Protein 3EWN (pdb70)

Radius of gyration: 17.94 Å; Cα contacts (8 Å, |Δi|>4): 474; chains: 1; bounding box: 49×43×46 Å

CATH classification: 3.40.50.880

InterPro domains:
  IPR002818 DJ-1/PfpI [PF01965] (55-217)
  IPR029062 Class I glutamine amidotransferase-like [G3DSA:3.40.50.880] (32-276)
  IPR029062 Class I glutamine amidotransferase-like [SSF52317] (55-236)
  IPR052158 Isonitrile Hydratase and Quaternary Amine Regulator [PTHR43130] (54-261)

Foldseek 3Di:
DVPPPDDDDPVPPFPLDCFEAEEDWAEAVLVVLLCLCVLHVYDYFYEYQDQPWHAYNVGDTDGGPYYLVRRDQAGQEYEFEDGFPRLLVLLVDPVNLVSLRRLVHHNAYEYEACRVLSCLSSLNAQAEEEEHEPLAQVLSVLSNHHRDPDQWDDDRRYIYGYDDNSSNVSNLVCCVRTHNVSSVVSCVCVVPDDDPDQQPDVGRDPVVVVVSVVCVVRSVSSNVSSPD

Organism: Pseudomonas syringae pv. tomato (strain ATCC BAA-871 / DC3000) (NCBI:txid223283)

Structure (mmCIF, N/CA/C/O backbone):
data_3EWN
#
_entry.id   3EWN
#
_cell.length_a   63.749
_cell.length_b   63.749
_cell.length_c   103.193
_cell.angle_alpha   90.00
_cell.angle_beta   90.00
_cell.angle_gamma   120.00
#
_symmetry.space_group_name_H-M   'P 32 2 1'
#
loop_
_entity.id
_entity.type
_entity.pdbx_description
1 polymer 'ThiJ/PfpI family protein'
2 non-polymer GLYCEROL
3 water water
#
loop_
_atom_site.group_PDB
_atom_site.id
_atom_site.type_symbol
_atom_site.label_atom_id
_atom_site.label_alt_id
_atom_site.label_comp_id
_atom_site.label_asym_id
_atom_site.label_entity_id
_atom_site.label_seq_id
_atom_site.pdbx_PDB_ins_code
_atom_site.Cartn_x
_atom_site.Cartn_y
_atom_site.Cartn_z
_atom_site.occupancy
_atom_site.B_iso_or_equiv
_atom_site.auth_seq_id
_atom_site.auth_comp_id
_atom_site.auth_asym_id
_atom_site.auth_atom_id
_atom_site.pdbx_PDB_model_num
ATOM 1 N N . SER A 1 2 ? 20.061 62.284 19.882 1.00 35.87 32 SER A N 1
ATOM 2 C CA . SER A 1 2 ? 19.273 61.085 20.274 1.00 34.48 32 SER A CA 1
ATOM 3 C C . SER A 1 2 ? 17.811 61.411 20.564 1.00 33.53 32 SER A C 1
ATOM 4 O O . SER A 1 2 ? 17.122 60.634 21.228 1.00 33.50 32 SER A O 1
ATOM 7 N N . LEU A 1 3 ? 17.333 62.558 20.082 1.00 32.00 33 LEU A N 1
ATOM 8 C CA . LEU A 1 3 ? 15.933 62.922 20.293 1.00 30.73 33 LEU A CA 1
ATOM 9 C C . LEU A 1 3 ? 15.131 61.691 19.894 1.00 30.19 33 LEU A C 1
ATOM 10 O O . LEU A 1 3 ? 14.205 61.276 20.588 1.00 30.58 33 LEU A O 1
ATOM 15 N N . HIS A 1 4 ? 15.517 61.116 18.760 1.00 29.70 34 HIS A N 1
ATOM 16 C CA . HIS A 1 4 ? 14.905 59.909 18.232 1.00 29.36 34 HIS A CA 1
ATOM 17 C C . HIS A 1 4 ? 16.056 58.947 17.955 1.00 29.49 34 HIS A C 1
ATOM 18 O O . HIS A 1 4 ? 17.070 59.339 17.378 1.00 28.92 34 HIS A O 1
ATOM 25 N N . PRO A 1 5 ? 15.914 57.672 18.351 1.00 29.42 35 PRO A N 1
ATOM 26 C CA . PRO A 1 5 ? 14.767 57.063 19.029 1.00 29.34 35 PRO A CA 1
ATOM 27 C C . PRO A 1 5 ? 14.595 57.529 20.469 1.00 28.49 35 PRO A C 1
ATOM 28 O O . PRO A 1 5 ? 15.571 57.746 21.187 1.00 28.84 35 PRO A O 1
ATOM 32 N N . HIS A 1 6 ? 13.342 57.674 20.882 1.00 27.28 36 HIS A N 1
ATOM 33 C CA . HIS A 1 6 ? 13.032 58.096 22.237 1.00 26.53 36 HIS A CA 1
ATOM 34 C C . HIS A 1 6 ? 12.752 56.842 23.061 1.00 26.38 36 HIS A C 1
ATOM 35 O O . HIS A 1 6 ? 13.417 56.581 24.064 1.00 27.28 36 HIS A O 1
ATOM 42 N N . ALA A 1 7 ? 11.761 56.072 22.622 1.00 24.69 37 ALA A N 1
ATOM 43 C CA . ALA A 1 7 ? 11.386 54.829 23.284 1.00 23.04 37 ALA A CA 1
ATOM 44 C C . ALA A 1 7 ? 10.899 53.850 22.224 1.00 21.90 37 ALA A C 1
ATOM 45 O O . ALA A 1 7 ? 10.275 54.248 21.240 1.00 21.14 37 ALA A O 1
ATOM 55 N N . PRO A 1 9 ? 8.686 51.093 20.309 1.00 20.09 39 PRO A N 1
ATOM 56 C CA . PRO A 1 9 ? 7.233 50.927 20.251 1.00 20.60 39 PRO A CA 1
ATOM 57 C C . PRO A 1 9 ? 6.935 49.657 21.044 1.00 21.69 39 PRO A C 1
ATOM 58 O O . PRO A 1 9 ? 7.840 48.857 21.289 1.00 21.31 39 PRO A O 1
ATOM 62 N N . ASP A 1 10 ? 5.688 49.463 21.452 1.00 23.93 40 ASP A N 1
ATOM 63 C CA . ASP A 1 10 ? 5.343 48.266 22.209 1.00 26.47 40 ASP A CA 1
ATOM 64 C C . ASP A 1 10 ? 5.500 47.019 21.332 1.00 27.12 40 ASP A C 1
ATOM 65 O O . ASP A 1 10 ? 4.704 46.783 20.424 1.00 27.94 40 ASP A O 1
ATOM 78 N N . GLY A 1 12 ? 5.161 43.987 22.279 1.00 26.60 42 GLY A N 1
ATOM 79 C CA . GLY A 1 12 ? 4.218 42.949 22.648 1.00 26.41 42 GLY A CA 1
ATOM 80 C C . GLY A 1 12 ? 4.599 42.307 23.970 1.00 26.15 42 GLY A C 1
ATOM 81 O O . GLY A 1 12 ? 5.741 42.422 24.406 1.00 25.28 42 GLY A O 1
ATOM 82 N N . PRO A 1 13 ? 3.663 41.614 24.630 1.00 26.94 43 PRO A N 1
ATOM 83 C CA . PRO A 1 13 ? 3.908 40.953 25.917 1.00 26.87 43 PRO A CA 1
ATOM 84 C C . PRO A 1 13 ? 4.950 39.831 25.877 1.00 25.48 43 PRO A C 1
ATOM 85 O O . PRO A 1 13 ? 5.560 39.509 26.896 1.00 26.27 43 PRO A O 1
ATOM 89 N N . ASP A 1 14 ? 5.151 39.243 24.702 1.00 23.81 44 ASP A N 1
ATOM 90 C CA . ASP A 1 14 ? 6.101 38.141 24.542 1.00 22.93 44 ASP A CA 1
ATOM 91 C C . ASP A 1 14 ? 7.527 38.571 24.201 1.00 22.62 44 ASP A C 1
ATOM 92 O O . ASP A 1 14 ? 8.384 37.721 23.960 1.00 23.27 44 ASP A O 1
ATOM 105 N N . ASN A 1 16 ? 9.429 40.972 26.180 1.00 22.77 46 ASN A N 1
ATOM 106 C CA . ASN A 1 16 ? 10.101 41.620 27.303 1.00 25.31 46 ASN A CA 1
ATOM 107 C C . ASN A 1 16 ? 11.483 41.079 27.683 1.00 24.04 46 ASN A C 1
ATOM 108 O O . ASN A 1 16 ? 12.248 41.766 28.361 1.00 24.30 46 ASN A O 1
ATOM 113 N N . LYS A 1 17 ? 11.815 39.864 27.255 1.00 22.20 47 LYS A N 1
ATOM 114 C CA . LYS A 1 17 ? 13.115 39.292 27.597 1.00 21.37 47 LYS A CA 1
ATOM 115 C C . LYS A 1 17 ? 14.136 39.291 26.462 1.00 18.87 47 LYS A C 1
ATOM 116 O O . LYS A 1 17 ? 15.281 38.891 26.661 1.00 17.76 47 LYS A O 1
ATOM 122 N N . VAL A 1 18 ? 13.724 39.730 25.277 1.00 15.45 48 VAL A N 1
ATOM 123 C CA . VAL A 1 18 ? 14.638 39.787 24.139 1.00 14.57 48 VAL A CA 1
ATOM 124 C C . VAL A 1 18 ? 15.703 40.845 24.430 1.00 14.34 48 VAL A C 1
ATOM 125 O O . VAL A 1 18 ? 15.379 41.952 24.855 1.00 13.98 48 VAL A O 1
ATOM 129 N N . PRO A 1 19 ? 16.988 40.515 24.220 1.00 12.82 49 PRO A N 1
ATOM 130 C CA . PRO A 1 19 ? 18.047 41.496 24.481 1.00 13.24 49 PRO A CA 1
ATOM 131 C C . PRO A 1 19 ? 18.125 42.562 23.384 1.00 12.72 49 PRO A C 1
ATOM 132 O O . PRO A 1 19 ? 19.019 42.539 22.536 1.00 12.98 49 PRO A O 1
ATOM 136 N N . TRP A 1 20 ? 17.179 43.497 23.412 1.00 12.44 50 TRP A N 1
ATOM 137 C CA . TRP A 1 20 ? 17.112 44.565 22.418 1.00 12.54 50 TRP A CA 1
ATOM 138 C C . TRP A 1 20 ? 18.372 45.416 22.345 1.00 13.10 50 TRP A C 1
ATOM 139 O O . TRP A 1 20 ? 18.840 45.743 21.253 1.00 12.35 50 TRP A O 1
ATOM 158 N N . GLY A 1 22 ? 22.468 46.320 23.163 1.00 13.45 52 GLY A N 1
ATOM 159 C CA . GLY A 1 22 ? 23.762 45.675 23.249 1.00 14.33 52 GLY A CA 1
ATOM 160 C C . GLY A 1 22 ? 24.845 46.732 23.175 1.00 14.46 52 GLY A C 1
ATOM 161 O O . GLY A 1 22 ? 24.549 47.908 22.972 1.00 15.30 52 GLY A O 1
ATOM 162 N N . ASP A 1 23 ? 26.100 46.325 23.331 1.00 15.10 53 ASP A N 1
ATOM 163 C CA . ASP A 1 23 ? 27.207 47.275 23.288 1.00 16.16 53 ASP A CA 1
ATOM 164 C C . ASP A 1 23 ? 28.401 46.692 22.540 1.00 13.92 53 ASP A C 1
ATOM 165 O O . ASP A 1 23 ? 29.553 46.985 22.863 1.00 13.66 53 ASP A O 1
ATOM 170 N N . GLU A 1 24 ? 28.119 45.875 21.529 1.00 10.32 54 GLU A N 1
ATOM 171 C CA . GLU A 1 24 ? 29.177 45.244 20.752 1.00 10.42 54 GLU A CA 1
ATOM 172 C C . GLU A 1 24 ? 30.055 46.234 19.992 1.00 9.50 54 GLU A C 1
ATOM 173 O O . GLU A 1 24 ? 29.586 47.266 19.510 1.00 10.75 54 GLU A O 1
ATOM 179 N N . GLN A 1 25 ? 31.337 45.900 19.896 1.00 8.73 55 GLN A N 1
ATOM 180 C CA . GLN A 1 25 ? 32.315 46.702 19.168 1.00 9.55 55 GLN A CA 1
ATOM 181 C C . GLN A 1 25 ? 32.686 45.802 18.000 1.00 8.41 55 GLN A C 1
ATOM 182 O O . GLN A 1 25 ? 33.322 44.770 18.192 1.00 8.38 55 GLN A O 1
ATOM 188 N N . ILE A 1 26 ? 32.298 46.203 16.796 1.00 8.24 56 ILE A N 1
ATOM 189 C CA . ILE A 1 26 ? 32.529 45.395 15.607 1.00 8.46 56 ILE A CA 1
ATOM 190 C C . ILE A 1 26 ? 33.411 46.089 14.580 1.00 8.35 56 ILE A C 1
ATOM 191 O O . ILE A 1 26 ? 33.054 47.149 14.064 1.00 8.43 56 ILE A O 1
ATOM 196 N N . ALA A 1 27 ? 34.561 45.489 14.283 1.00 8.11 57 ALA A N 1
ATOM 197 C CA . ALA A 1 27 ? 35.476 46.062 13.302 1.00 7.61 57 ALA A CA 1
ATOM 198 C C . ALA A 1 27 ? 35.439 45.253 12.009 1.00 9.33 57 ALA A C 1
ATOM 199 O O . ALA A 1 27 ? 35.683 44.046 12.014 1.00 7.63 57 ALA A O 1
ATOM 209 N N . LEU A 1 29 ? 37.095 45.042 8.299 1.00 5.67 59 LEU A N 1
ATOM 210 C CA . LEU A 1 29 ? 38.174 45.466 7.424 1.00 5.84 59 LEU A CA 1
ATOM 211 C C . LEU A 1 29 ? 37.686 45.685 5.997 1.00 6.94 59 LEU A C 1
ATOM 212 O O . LEU A 1 29 ? 36.864 44.923 5.495 1.00 7.75 59 LEU A O 1
ATOM 217 N N . VAL A 1 30 ? 38.178 46.743 5.360 1.00 6.97 60 VAL A N 1
ATOM 218 C CA . VAL A 1 30 ? 37.847 47.016 3.964 1.00 6.21 60 VAL A CA 1
ATOM 219 C C . VAL A 1 30 ? 39.168 47.343 3.287 1.00 7.07 60 VAL A C 1
ATOM 220 O O . VAL A 1 30 ? 40.091 47.830 3.932 1.00 7.07 60 VAL A O 1
ATOM 224 N N . TYR A 1 31 ? 39.262 47.060 1.994 1.00 6.94 61 TYR A N 1
ATOM 225 C CA . TYR A 1 31 ? 40.486 47.311 1.249 1.00 6.60 61 TYR A CA 1
ATOM 226 C C . TYR A 1 31 ? 40.176 47.389 -0.233 1.00 8.37 61 TYR A C 1
ATOM 227 O O . TYR A 1 31 ? 39.129 46.922 -0.681 1.00 8.44 61 TYR A O 1
ATOM 236 N N . PRO A 1 32 ? 41.077 47.995 -1.017 1.00 8.50 62 PRO A N 1
ATOM 237 C CA . PRO A 1 32 ? 40.842 48.108 -2.457 1.00 8.29 62 PRO A CA 1
ATOM 238 C C . PRO A 1 32 ? 40.653 46.738 -3.098 1.00 7.35 62 PRO A C 1
ATOM 239 O O . PRO A 1 32 ? 41.379 45.798 -2.787 1.00 6.75 62 PRO A O 1
ATOM 243 N N . GLY A 1 33 ? 39.662 46.619 -3.974 1.00 7.88 63 GLY A N 1
ATOM 244 C CA . GLY A 1 33 ? 39.449 45.353 -4.649 1.00 7.68 63 GLY A CA 1
ATOM 245 C C . GLY A 1 33 ? 38.617 44.315 -3.923 1.00 8.27 63 GLY A C 1
ATOM 246 O O . GLY A 1 33 ? 38.444 43.206 -4.423 1.00 8.70 63 GLY A O 1
ATOM 255 N N . THR A 1 35 ? 35.301 42.369 -2.548 1.00 6.97 65 THR A N 1
ATOM 256 C CA . THR A 1 35 ? 34.021 42.104 -3.188 1.00 7.22 65 THR A CA 1
ATOM 257 C C . THR A 1 35 ? 33.063 42.741 -2.196 1.00 7.50 65 THR A C 1
ATOM 258 O O . THR A 1 35 ? 32.925 42.262 -1.078 1.00 7.45 65 THR A O 1
ATOM 262 N N . VAL A 1 36 ? 32.402 43.821 -2.596 1.00 7.20 66 VAL A N 1
ATOM 263 C CA . VAL A 1 36 ? 31.537 44.534 -1.667 1.00 7.34 66 VAL A CA 1
ATOM 264 C C . VAL A 1 36 ? 30.417 43.726 -1.012 1.00 6.42 66 VAL A C 1
ATOM 265 O O . VAL A 1 36 ? 30.107 43.950 0.158 1.00 6.29 66 VAL A O 1
ATOM 277 N N . ASP A 1 38 ? 30.599 40.888 0.045 1.00 6.74 68 ASP A N 1
ATOM 278 C CA . ASP A 1 38 ? 31.239 40.170 1.149 1.00 6.88 68 ASP A CA 1
ATOM 279 C C . ASP A 1 38 ? 31.130 40.970 2.433 1.00 6.62 68 ASP A C 1
ATOM 280 O O . ASP A 1 38 ? 31.009 40.410 3.521 1.00 7.79 68 ASP A O 1
ATOM 285 N N . LEU A 1 39 ? 31.193 42.288 2.291 1.00 6.66 69 LEU A N 1
ATOM 286 C CA . LEU A 1 39 ? 31.108 43.199 3.421 1.00 7.31 69 LEU A CA 1
ATOM 287 C C . LEU A 1 39 ? 29.666 43.508 3.810 1.00 7.08 69 LEU A C 1
ATOM 288 O O . LEU A 1 39 ? 29.298 43.425 4.981 1.00 6.68 69 LEU A O 1
ATOM 293 N N . VAL A 1 40 ? 28.853 43.852 2.815 1.00 7.63 70 VAL A N 1
ATOM 294 C CA . VAL A 1 40 ? 27.464 44.237 3.043 1.00 6.40 70 VAL A CA 1
ATOM 295 C C . VAL A 1 40 ? 26.490 43.158 3.514 1.00 6.97 70 VAL A C 1
ATOM 296 O O . VAL A 1 40 ? 25.558 43.458 4.258 1.00 7.84 70 VAL A O 1
ATOM 300 N N . GLY A 1 41 ? 26.679 41.915 3.081 1.00 7.51 71 GLY A N 1
ATOM 301 C CA . GLY A 1 41 ? 25.790 40.862 3.546 1.00 6.23 71 GLY A CA 1
ATOM 302 C C . GLY A 1 41 ? 25.878 40.872 5.063 1.00 7.55 71 GLY A C 1
ATOM 303 O O . GLY A 1 41 ? 24.866 40.984 5.755 1.00 7.29 71 GLY A O 1
ATOM 304 N N . PRO A 1 42 ? 27.092 40.747 5.615 1.00 6.30 72 PRO A N 1
ATOM 305 C CA . PRO A 1 42 ? 27.252 40.757 7.071 1.00 7.04 72 PRO A CA 1
ATOM 306 C C . PRO A 1 42 ? 26.865 42.109 7.678 1.00 6.88 72 PRO A C 1
ATOM 307 O O . PRO A 1 42 ? 26.225 42.165 8.726 1.00 7.36 72 PRO A O 1
ATOM 311 N N . HIS A 1 43 ? 27.251 43.199 7.020 1.00 7.08 73 HIS A N 1
ATOM 312 C CA . HIS A 1 43 ? 26.932 44.525 7.541 1.00 6.15 73 HIS A CA 1
ATOM 313 C C . HIS A 1 43 ? 25.423 44.670 7.730 1.00 6.62 73 HIS A C 1
ATOM 314 O O . HIS A 1 43 ? 24.959 45.253 8.712 1.00 7.33 73 HIS A O 1
ATOM 321 N N . CYS A 1 44 ? 24.664 44.124 6.786 1.00 6.79 74 CYS A N 1
ATOM 322 C CA . CYS A 1 44 ? 23.208 44.161 6.840 1.00 8.67 74 CYS A CA 1
ATOM 323 C C . CYS A 1 44 ? 22.725 43.562 8.160 1.00 9.06 74 CYS A C 1
ATOM 324 O O . CYS A 1 44 ? 21.842 44.109 8.824 1.00 8.04 74 CYS A O 1
ATOM 335 N N . PHE A 1 46 ? 24.810 42.762 11.003 1.00 7.16 76 PHE A N 1
ATOM 336 C CA . PHE A 1 46 ? 25.421 43.413 12.160 1.00 7.88 76 PHE A CA 1
ATOM 337 C C . PHE A 1 46 ? 24.776 44.772 12.399 1.00 8.71 76 PHE A C 1
ATOM 338 O O . PHE A 1 46 ? 24.642 45.226 13.541 1.00 8.40 76 PHE A O 1
ATOM 346 N N . GLY A 1 47 ? 24.379 45.417 11.309 1.00 9.66 77 GLY A N 1
ATOM 347 C CA . GLY A 1 47 ? 23.759 46.726 11.404 1.00 9.35 77 GLY A CA 1
ATOM 348 C C . GLY A 1 47 ? 22.413 46.704 12.103 1.00 10.46 77 GLY A C 1
ATOM 349 O O . GLY A 1 47 ? 21.917 47.749 12.519 1.00 12.15 77 GLY A O 1
ATOM 350 N N . SER A 1 48 ? 21.824 45.519 12.242 1.00 9.44 78 SER A N 1
ATOM 351 C CA . SER A 1 48 ? 20.525 45.389 12.898 1.00 8.96 78 SER A CA 1
ATOM 352 C C . SER A 1 48 ? 20.639 45.415 14.421 1.00 9.07 78 SER A C 1
ATOM 353 O O . SER A 1 48 ? 19.638 45.555 15.115 1.00 10.17 78 SER A O 1
ATOM 356 N N . LEU A 1 49 ? 21.858 45.279 14.931 1.00 9.19 79 LEU A N 1
ATOM 357 C CA . LEU A 1 49 ? 22.105 45.263 16.369 1.00 8.73 79 LEU A CA 1
ATOM 358 C C . LEU A 1 49 ? 22.013 46.648 17.020 1.00 10.50 79 LEU A C 1
ATOM 359 O O . LEU A 1 49 ? 22.874 47.497 16.802 1.00 10.53 79 LEU A O 1
ATOM 372 N N . GLY A 1 51 ? 22.524 49.523 19.533 1.00 11.03 81 GLY A N 1
ATOM 373 C CA . GLY A 1 51 ? 23.550 49.824 20.517 1.00 11.63 81 GLY A CA 1
ATOM 374 C C . GLY A 1 51 ? 24.963 49.454 20.106 1.00 11.43 81 GLY A C 1
ATOM 375 O O . GLY A 1 51 ? 25.932 49.928 20.702 1.00 12.57 81 GLY A O 1
ATOM 376 N N . ALA A 1 52 ? 25.087 48.608 19.090 1.00 10.68 82 ALA A N 1
ATOM 377 C CA . ALA A 1 52 ? 26.394 48.179 18.626 1.00 9.57 82 ALA A CA 1
ATOM 378 C C . ALA A 1 52 ? 27.070 49.277 17.828 1.00 10.61 82 ALA A C 1
ATOM 379 O O . ALA A 1 52 ? 26.406 50.093 17.181 1.00 12.32 82 ALA A O 1
ATOM 381 N N . LYS A 1 53 ? 28.396 49.295 17.891 1.00 9.95 83 LYS A N 1
ATOM 382 C CA . LYS A 1 53 ? 29.188 50.268 17.156 1.00 10.71 83 LYS A CA 1
ATOM 383 C C . LYS A 1 53 ? 29.994 49.518 16.107 1.00 10.07 83 LYS A C 1
ATOM 384 O O . LYS A 1 53 ? 30.767 48.620 16.432 1.00 10.64 83 LYS A O 1
ATOM 390 N N . ILE A 1 54 ? 29.794 49.877 14.844 1.00 9.23 84 ILE A N 1
ATOM 391 C CA . ILE A 1 54 ? 30.511 49.230 13.749 1.00 9.18 84 ILE A CA 1
ATOM 392 C C . ILE A 1 54 ? 31.598 50.150 13.205 1.00 9.58 84 ILE A C 1
ATOM 393 O O . ILE A 1 54 ? 31.348 51.326 12.931 1.00 10.72 84 ILE A O 1
ATOM 398 N N . TYR A 1 55 ? 32.803 49.614 13.056 1.00 8.76 85 TYR A N 1
ATOM 399 C CA . TYR A 1 55 ? 33.923 50.383 12.530 1.00 9.05 85 TYR A CA 1
ATOM 400 C C . TYR A 1 55 ? 34.338 49.815 11.175 1.00 8.77 85 TYR A C 1
ATOM 401 O O . TYR A 1 55 ? 34.593 48.617 11.056 1.00 7.94 85 TYR A O 1
ATOM 410 N N . ILE A 1 56 ? 34.379 50.671 10.156 1.00 9.11 86 ILE A N 1
ATOM 411 C CA . ILE A 1 56 ? 34.798 50.259 8.818 1.00 8.03 86 ILE A CA 1
ATOM 412 C C . ILE A 1 56 ? 36.276 50.638 8.792 1.00 8.24 86 ILE A C 1
ATOM 413 O O . ILE A 1 56 ? 36.628 51.796 8.581 1.00 8.34 86 ILE A O 1
ATOM 418 N N . VAL A 1 57 ? 37.132 49.644 9.024 1.00 8.10 87 VAL A N 1
ATOM 419 C CA . 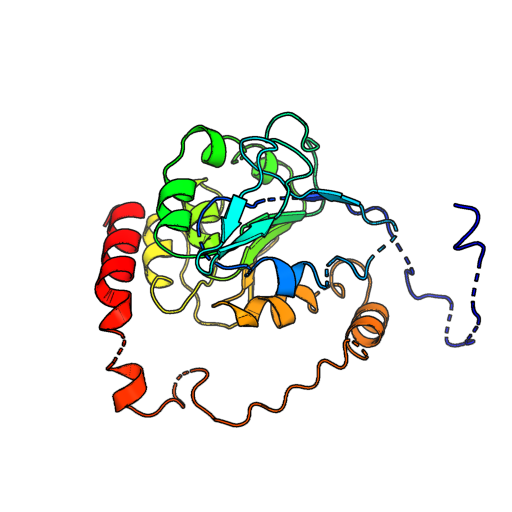VAL A 1 57 ? 38.572 49.853 9.128 1.00 7.78 87 VAL A CA 1
ATOM 420 C C . VAL A 1 57 ? 39.406 49.609 7.882 1.00 8.42 87 VAL A C 1
ATOM 421 O O . VAL A 1 57 ? 39.249 48.596 7.204 1.00 8.51 87 VAL A O 1
ATOM 425 N N . ALA A 1 58 ? 40.321 50.535 7.613 1.00 8.43 88 ALA A N 1
ATOM 426 C CA . ALA A 1 58 ? 41.214 50.429 6.463 1.00 9.17 88 ALA A CA 1
ATOM 427 C C . ALA A 1 58 ? 42.581 51.008 6.806 1.00 10.76 88 ALA A C 1
ATOM 428 O O . ALA A 1 58 ? 42.755 51.629 7.855 1.00 10.77 88 ALA A O 1
ATOM 430 N N . LYS A 1 59 ? 43.548 50.804 5.917 1.00 10.36 89 LYS A N 1
ATOM 431 C CA . LYS A 1 59 ? 44.906 51.307 6.122 1.00 13.89 89 LYS A CA 1
ATOM 432 C C . LYS A 1 59 ? 44.882 52.827 6.293 1.00 15.24 89 LYS A C 1
ATOM 433 O O . LYS A 1 59 ? 45.692 53.397 7.027 1.00 17.51 89 LYS A O 1
ATOM 439 N N . SER A 1 60 ? 43.950 53.480 5.606 1.00 15.61 90 SER A N 1
ATOM 440 C CA . SER A 1 60 ? 43.792 54.927 5.699 1.00 15.90 90 SER A CA 1
ATOM 441 C C . SER A 1 60 ? 42.313 55.246 5.526 1.00 15.48 90 SER A C 1
ATOM 442 O O . SER A 1 60 ? 41.509 54.347 5.272 1.00 12.97 90 SER A O 1
ATOM 445 N N . LEU A 1 61 ? 41.947 56.515 5.659 1.00 12.66 91 LEU A N 1
ATOM 446 C CA . LEU A 1 61 ? 40.546 56.890 5.522 1.00 13.27 91 LEU A CA 1
ATOM 447 C C . LEU A 1 61 ? 40.123 57.182 4.087 1.00 12.84 91 LEU A C 1
ATOM 448 O O . LEU A 1 61 ? 38.965 57.504 3.833 1.00 13.29 91 LEU A O 1
ATOM 453 N N . ASP A 1 62 ? 41.053 57.072 3.144 1.00 12.47 92 ASP A N 1
ATOM 454 C CA . ASP A 1 62 ? 40.700 57.316 1.750 1.00 13.19 92 ASP A CA 1
ATOM 455 C C . ASP A 1 62 ? 39.685 56.258 1.320 1.00 12.22 92 ASP A C 1
ATOM 456 O O . ASP A 1 62 ? 39.741 55.111 1.765 1.00 11.39 92 ASP A O 1
ATOM 461 N N . PRO A 1 63 ? 38.730 56.636 0.462 1.00 12.19 93 PRO A N 1
ATOM 462 C CA . PRO A 1 63 ? 37.717 55.687 -0.009 1.00 11.94 93 PRO A CA 1
ATOM 463 C C . PRO A 1 63 ? 38.378 54.508 -0.720 1.00 11.10 93 PRO A C 1
ATOM 464 O O . PRO A 1 63 ? 39.383 54.682 -1.404 1.00 12.06 93 PRO A O 1
ATOM 468 N N . VAL A 1 64 ? 37.825 53.311 -0.542 1.00 9.91 94 VAL A N 1
ATOM 469 C CA . VAL A 1 64 ? 38.362 52.120 -1.190 1.00 9.78 94 VAL A CA 1
ATOM 470 C C . VAL A 1 64 ? 37.351 51.669 -2.237 1.00 10.21 94 VAL A C 1
ATOM 471 O O . VAL A 1 64 ? 36.149 51.644 -1.975 1.00 9.82 94 VAL A O 1
ATOM 475 N N . THR A 1 65 ? 37.837 51.335 -3.427 1.00 9.08 95 THR A N 1
ATOM 476 C CA . THR A 1 65 ? 36.957 50.909 -4.506 1.00 9.46 95 THR A CA 1
ATOM 477 C C . THR A 1 65 ? 36.913 49.390 -4.622 1.00 8.32 95 THR A C 1
ATOM 478 O O . THR A 1 65 ? 37.953 48.736 -4.704 1.00 8.75 95 THR A O 1
ATOM 482 N N . SER A 1 66 ? 35.702 48.840 -4.633 1.00 8.30 96 SER A N 1
ATOM 483 C CA . SER A 1 66 ? 35.512 47.393 -4.719 1.00 8.32 96 SER A CA 1
ATOM 484 C C . SER A 1 66 ? 35.905 46.826 -6.076 1.00 8.67 96 SER A C 1
ATOM 485 O O . SER A 1 66 ? 36.195 47.572 -7.011 1.00 9.85 96 SER A O 1
ATOM 488 N N . ASP A 1 67 ? 35.903 45.499 -6.180 1.00 7.96 97 ASP A N 1
ATOM 489 C CA . ASP A 1 67 ? 36.280 44.844 -7.425 1.00 10.03 97 ASP A CA 1
ATOM 490 C C . ASP A 1 67 ? 35.284 45.101 -8.550 1.00 11.73 97 ASP A C 1
ATOM 491 O O . ASP A 1 67 ? 35.543 44.756 -9.707 1.00 13.42 97 ASP A O 1
ATOM 496 N N . ALA A 1 68 ? 34.157 45.725 -8.216 1.00 10.61 98 ALA A N 1
ATOM 497 C CA . ALA A 1 68 ? 33.144 46.050 -9.212 1.00 11.06 98 ALA A CA 1
ATOM 498 C C . ALA A 1 68 ? 32.952 47.561 -9.321 1.00 11.40 98 ALA A C 1
ATOM 499 O O . ALA A 1 68 ? 31.978 48.027 -9.916 1.00 10.98 98 ALA A O 1
ATOM 501 N N . GLY A 1 69 ? 33.868 48.319 -8.721 1.00 11.99 99 GLY A N 1
ATOM 502 C CA . GLY A 1 69 ? 33.803 49.770 -8.801 1.00 11.70 99 GLY A CA 1
ATOM 503 C C . GLY A 1 69 ? 33.035 50.572 -7.765 1.00 12.12 99 GLY A C 1
ATOM 504 O O . GLY A 1 69 ? 32.957 51.797 -7.887 1.00 14.66 99 GLY A O 1
ATOM 505 N N . LEU A 1 70 ? 32.470 49.924 -6.749 1.00 10.81 100 LEU A N 1
ATOM 506 C CA . LEU A 1 70 ? 31.724 50.661 -5.731 1.00 10.44 100 LEU A CA 1
ATOM 507 C C . LEU A 1 70 ? 32.684 51.115 -4.640 1.00 9.84 100 LEU A C 1
ATOM 508 O O . LEU A 1 70 ? 33.386 50.299 -4.046 1.00 10.28 100 LEU A O 1
ATOM 513 N N . ALA A 1 71 ? 32.714 52.419 -4.380 1.00 9.93 101 ALA A N 1
ATOM 514 C CA . ALA A 1 71 ? 33.617 52.974 -3.377 1.00 10.31 101 ALA A CA 1
ATOM 515 C C . ALA A 1 71 ? 32.965 53.173 -2.011 1.00 9.98 101 ALA A C 1
ATOM 516 O O . ALA A 1 71 ? 31.878 53.742 -1.903 1.00 9.94 101 ALA A O 1
ATOM 518 N N . ILE A 1 72 ? 33.656 52.706 -0.975 1.00 8.79 102 ILE A N 1
ATOM 519 C CA . ILE A 1 72 ? 33.198 52.802 0.408 1.00 9.48 102 ILE A CA 1
ATOM 520 C C . ILE A 1 72 ? 34.162 53.680 1.210 1.00 8.97 102 ILE A C 1
ATOM 521 O O . ILE A 1 72 ? 35.373 53.611 1.011 1.00 8.95 102 ILE A O 1
ATOM 526 N N . VAL A 1 73 ? 33.629 54.503 2.110 1.00 8.80 103 VAL A N 1
ATOM 527 C CA . VAL A 1 73 ? 34.474 55.377 2.920 1.00 9.18 103 VAL A CA 1
ATOM 528 C C . VAL A 1 73 ? 34.747 54.765 4.293 1.00 9.55 103 VAL A C 1
ATOM 529 O O . VAL A 1 73 ? 33.822 54.506 5.057 1.00 10.19 103 VAL A O 1
ATOM 533 N N . PRO A 1 74 ? 36.024 54.512 4.615 1.00 8.99 104 PRO A N 1
ATOM 534 C CA . PRO A 1 74 ? 36.364 53.929 5.918 1.00 8.81 104 PRO A CA 1
ATOM 535 C C . PRO A 1 74 ? 36.030 54.917 7.032 1.00 10.14 104 PRO A C 1
ATOM 536 O O . PRO A 1 74 ? 35.966 56.122 6.790 1.00 9.98 104 PRO A O 1
ATOM 540 N N . THR A 1 75 ? 35.826 54.414 8.246 1.00 10.39 105 THR A N 1
ATOM 541 C CA . THR A 1 75 ? 35.523 55.285 9.380 1.00 12.83 105 THR A CA 1
ATOM 542 C C . THR A 1 75 ? 36.590 55.155 10.459 1.00 13.99 105 THR A C 1
ATOM 543 O O . THR A 1 75 ? 36.535 55.830 11.489 1.00 15.59 105 THR A O 1
ATOM 547 N N . ALA A 1 76 ? 37.565 54.288 10.211 1.00 11.52 106 ALA A N 1
ATOM 548 C CA . ALA A 1 76 ? 38.656 54.071 11.148 1.00 11.66 106 ALA A CA 1
ATOM 549 C C . ALA A 1 76 ? 39.870 53.518 10.419 1.00 12.03 106 ALA A C 1
ATOM 550 O O . ALA A 1 76 ? 39.744 52.930 9.345 1.00 12.29 106 ALA A O 1
ATOM 552 N N . THR A 1 77 ? 41.045 53.725 11.003 1.00 11.51 107 THR A N 1
ATOM 553 C CA . THR A 1 77 ? 42.293 53.222 10.444 1.00 12.07 107 THR A CA 1
ATOM 554 C C . THR A 1 77 ? 42.810 52.195 11.438 1.00 11.11 107 THR A C 1
ATOM 555 O O . THR A 1 77 ? 42.237 52.038 12.515 1.00 12.23 107 THR A O 1
ATOM 559 N N . PHE A 1 78 ? 43.882 51.497 11.085 1.00 12.38 108 PHE A N 1
ATOM 560 C CA . PHE A 1 78 ? 44.444 50.496 11.981 1.00 13.84 108 PHE A CA 1
ATOM 561 C C . PHE A 1 78 ? 44.847 51.148 13.299 1.00 16.37 108 PHE A C 1
ATOM 562 O O . PHE A 1 78 ? 44.966 50.476 14.324 1.00 17.35 108 PHE A O 1
ATOM 570 N N . GLY A 1 79 ? 45.050 52.462 13.263 1.00 16.76 109 GLY A N 1
ATOM 571 C CA . GLY A 1 79 ? 45.436 53.189 14.458 1.00 17.79 109 GLY A CA 1
ATOM 572 C C . GLY A 1 79 ? 44.278 53.664 15.317 1.00 17.62 109 GLY A C 1
ATOM 573 O O . GLY A 1 79 ? 44.395 53.703 16.541 1.00 19.13 109 GLY A O 1
ATOM 574 N N . THR A 1 80 ? 43.158 54.030 14.698 1.00 16.53 110 THR A N 1
ATOM 575 C CA . THR A 1 80 ? 42.013 54.511 15.465 1.00 14.97 110 THR A CA 1
ATOM 576 C C . THR A 1 80 ? 40.984 53.433 15.803 1.00 14.64 110 THR A C 1
ATOM 577 O O . THR A 1 80 ? 40.027 53.687 16.534 1.00 16.17 110 THR A O 1
ATOM 581 N N . CYS A 1 81 ? 41.171 52.231 15.272 1.00 12.66 111 CYS A N 1
ATOM 582 C CA . CYS A 1 81 ? 40.247 51.142 15.572 1.00 11.31 111 CYS A CA 1
ATOM 583 C C . CYS A 1 81 ? 40.461 50.714 17.024 1.00 10.95 111 CYS A C 1
ATOM 584 O O . CYS A 1 81 ? 41.599 50.578 17.468 1.00 12.51 111 CYS A O 1
ATOM 587 N N . PRO A 1 82 ? 39.373 50.511 17.785 1.00 11.91 112 PRO A N 1
ATOM 588 C CA . PRO A 1 82 ? 39.508 50.092 19.186 1.00 13.00 112 PRO A CA 1
ATOM 589 C C . PRO A 1 82 ? 40.423 48.875 19.344 1.00 13.92 112 PRO A C 1
ATOM 590 O O . PRO A 1 82 ? 40.509 48.031 18.448 1.00 12.72 112 PRO A O 1
ATOM 594 N N . ARG A 1 83 ? 41.099 48.791 20.487 1.00 12.30 113 ARG A N 1
ATOM 595 C CA . ARG A 1 83 ? 42.012 47.686 20.774 1.00 14.66 113 ARG A CA 1
ATOM 596 C C . ARG A 1 83 ? 41.298 46.371 21.080 1.00 12.90 113 ARG A C 1
ATOM 597 O O . ARG A 1 83 ? 41.724 45.310 20.625 1.00 12.10 113 ARG A O 1
ATOM 605 N N . ASP A 1 84 ? 40.231 46.442 21.871 1.00 12.37 114 ASP A N 1
ATOM 606 C CA . ASP A 1 84 ? 39.468 45.250 22.235 1.00 13.13 114 ASP A CA 1
ATOM 607 C C . ASP A 1 84 ? 38.126 45.266 21.512 1.00 12.67 114 ASP A C 1
ATOM 608 O O . ASP A 1 84 ? 37.332 46.188 21.683 1.00 14.29 114 ASP A O 1
ATOM 613 N N . LEU A 1 85 ? 37.877 44.233 20.713 1.00 10.01 115 LEU A N 1
ATOM 614 C CA . LEU A 1 85 ? 36.651 44.138 19.927 1.00 8.78 115 LEU A CA 1
ATOM 615 C C . LEU A 1 85 ? 35.783 42.933 20.257 1.00 8.66 115 LEU A C 1
ATOM 616 O O . LEU A 1 85 ? 36.269 41.920 20.757 1.00 9.12 115 LEU A O 1
ATOM 621 N N . THR A 1 86 ? 34.490 43.053 19.966 1.00 8.56 116 THR A N 1
ATOM 622 C CA . THR A 1 86 ? 33.569 41.946 20.172 1.00 7.85 116 THR A CA 1
ATOM 623 C C . THR A 1 86 ? 33.746 41.068 18.940 1.00 9.17 116 THR A C 1
ATOM 624 O O . THR A 1 86 ? 33.797 39.839 19.030 1.00 9.00 116 THR A O 1
ATOM 628 N N . VAL A 1 87 ? 33.856 41.719 17.784 1.00 7.40 117 VAL A N 1
ATOM 629 C CA . VAL A 1 87 ? 34.028 41.010 16.521 1.00 6.81 117 VAL A CA 1
ATOM 630 C C . VAL A 1 87 ? 35.042 41.651 15.580 1.00 7.13 117 VAL A C 1
ATOM 631 O O . VAL A 1 87 ? 35.039 42.863 15.380 1.00 7.86 117 VAL A O 1
ATOM 635 N N . LEU A 1 88 ? 35.915 40.822 15.016 1.00 7.03 118 LEU A N 1
ATOM 636 C CA . LEU A 1 88 ? 36.899 41.276 14.034 1.00 6.33 118 LEU A CA 1
ATOM 637 C C . LEU A 1 88 ? 36.427 40.556 12.780 1.00 6.46 118 LEU A C 1
ATOM 638 O O . LEU A 1 88 ? 36.176 39.355 12.822 1.00 6.78 118 LEU A O 1
ATOM 643 N N . PHE A 1 89 ? 36.299 41.277 11.670 1.00 5.17 119 PHE A N 1
ATOM 644 C CA . PHE A 1 89 ? 35.794 40.675 10.438 1.00 6.16 119 PHE A CA 1
ATOM 645 C C . PHE A 1 89 ? 36.570 41.077 9.194 1.00 6.08 119 PHE A C 1
ATOM 646 O O . PHE A 1 89 ? 36.981 42.225 9.061 1.00 6.59 119 PHE A O 1
ATOM 654 N N . ALA A 1 90 ? 36.745 40.127 8.274 1.00 5.89 120 ALA A N 1
ATOM 655 C CA . ALA A 1 90 ? 37.436 40.408 7.019 1.00 5.87 120 ALA A CA 1
ATOM 656 C C . ALA A 1 90 ? 36.652 39.870 5.829 1.00 6.21 120 ALA A C 1
ATOM 657 O O . ALA A 1 90 ? 36.259 38.701 5.813 1.00 6.72 120 ALA A O 1
ATOM 659 N N . PRO A 1 91 ? 36.395 40.728 4.825 1.00 5.90 121 PRO A N 1
ATOM 660 C CA . PRO A 1 91 ? 35.660 40.327 3.622 1.00 6.32 121 PRO A CA 1
ATOM 661 C C . PRO A 1 91 ? 36.641 39.769 2.598 1.00 6.64 121 PRO A C 1
ATOM 662 O O . PRO A 1 91 ? 37.862 39.866 2.780 1.00 6.78 121 PRO A O 1
ATOM 666 N N . GLY A 1 92 ? 36.100 39.206 1.521 1.00 5.65 122 GLY A N 1
ATOM 667 C CA . GLY A 1 92 ? 36.926 38.634 0.472 1.00 6.67 122 GLY A CA 1
ATOM 668 C C . GLY A 1 92 ? 37.083 39.470 -0.791 1.00 7.23 122 GLY A C 1
ATOM 669 O O . GLY A 1 92 ? 36.840 40.677 -0.803 1.00 8.59 122 GLY A O 1
ATOM 670 N N . GLY A 1 93 ? 37.477 38.790 -1.862 1.00 7.24 123 GLY A N 1
ATOM 671 C CA . GLY A 1 93 ? 37.720 39.413 -3.151 1.00 7.77 123 GLY A CA 1
ATOM 672 C C . GLY A 1 93 ? 38.773 38.551 -3.826 1.00 8.23 123 GLY A C 1
ATOM 673 O O . GLY A 1 93 ? 38.913 37.381 -3.473 1.00 9.23 123 GLY A O 1
ATOM 674 N N . THR A 1 94 ? 39.523 39.095 -4.782 1.00 8.66 124 THR A N 1
ATOM 675 C CA . THR A 1 94 ? 40.549 38.294 -5.447 1.00 9.69 124 THR A CA 1
ATOM 676 C C . THR A 1 94 ? 41.934 38.925 -5.324 1.00 9.74 124 THR A C 1
ATOM 677 O O . THR A 1 94 ? 42.579 38.802 -4.283 1.00 9.10 124 THR A O 1
ATOM 681 N N . ASP A 1 95 ? 42.396 39.602 -6.373 1.00 10.43 125 ASP A N 1
ATOM 682 C CA . ASP A 1 95 ? 43.713 40.232 -6.317 1.00 9.62 125 ASP A CA 1
ATOM 683 C C . ASP A 1 95 ? 43.812 41.223 -5.160 1.00 9.65 125 ASP A C 1
ATOM 684 O O . ASP A 1 95 ? 44.872 41.368 -4.550 1.00 9.43 125 ASP A O 1
ATOM 689 N N . GLY A 1 96 ? 42.706 41.900 -4.858 1.00 9.17 126 GLY A N 1
ATOM 690 C CA . GLY A 1 96 ? 42.710 42.854 -3.763 1.00 8.62 126 GLY A CA 1
ATOM 691 C C . GLY A 1 96 ? 42.896 42.163 -2.425 1.00 8.78 126 GLY A C 1
ATOM 692 O O . GLY A 1 96 ? 43.511 42.709 -1.507 1.00 8.15 126 GLY A O 1
ATOM 693 N N . THR A 1 97 ? 42.356 40.954 -2.323 1.00 8.15 127 THR A N 1
ATOM 694 C CA . THR A 1 97 ? 42.441 40.149 -1.111 1.00 7.06 127 THR A CA 1
ATOM 695 C C . THR A 1 97 ? 43.855 39.599 -0.926 1.00 8.56 127 THR A C 1
ATOM 696 O O . THR A 1 97 ? 44.364 39.527 0.194 1.00 9.54 127 THR A O 1
ATOM 700 N N . LEU A 1 98 ? 44.480 39.197 -2.030 1.00 8.67 128 LEU A N 1
ATOM 701 C CA . LEU A 1 98 ? 45.838 38.673 -1.979 1.00 9.04 128 LEU A CA 1
ATOM 702 C C . LEU A 1 98 ? 46.766 39.804 -1.550 1.00 10.08 128 LEU A C 1
ATOM 703 O O . LEU A 1 98 ? 47.706 39.596 -0.781 1.00 10.22 128 LEU A O 1
ATOM 708 N N . ALA A 1 99 ? 46.500 41.004 -2.055 1.00 8.92 129 ALA A N 1
ATOM 709 C CA . ALA A 1 99 ? 47.309 42.164 -1.704 1.00 8.89 129 ALA A CA 1
ATOM 710 C C . ALA A 1 99 ? 47.157 42.453 -0.214 1.00 9.98 129 ALA A C 1
ATOM 711 O O . ALA A 1 99 ? 48.138 42.690 0.486 1.00 10.49 129 ALA A O 1
ATOM 713 N N . ALA A 1 100 ? 45.923 42.434 0.274 1.00 8.83 130 ALA A N 1
ATOM 714 C CA . ALA A 1 100 ? 45.679 42.688 1.689 1.00 9.34 130 ALA A CA 1
ATOM 715 C C . ALA A 1 100 ? 46.338 41.617 2.564 1.00 9.21 130 ALA A C 1
ATOM 716 O O . ALA A 1 100 ? 46.902 41.927 3.614 1.00 9.92 130 ALA A O 1
ATOM 718 N N . ALA A 1 101 ? 46.274 40.365 2.120 1.00 7.60 131 ALA A N 1
ATOM 719 C CA . ALA A 1 101 ? 46.852 39.251 2.867 1.00 9.50 131 ALA A CA 1
ATOM 720 C C . ALA A 1 101 ? 48.375 39.219 2.792 1.00 10.78 131 ALA A C 1
ATOM 721 O O . ALA A 1 101 ? 49.009 38.392 3.446 1.00 11.58 131 ALA A O 1
ATOM 723 N N . SER A 1 102 ? 48.953 40.116 1.996 1.00 11.40 132 SER A N 1
ATOM 724 C CA . SER A 1 102 ? 50.407 40.194 1.836 1.00 13.07 132 SER A CA 1
ATOM 725 C C . SER A 1 102 ? 50.963 41.525 2.339 1.00 13.37 132 SER A C 1
ATOM 726 O O . SER A 1 102 ? 52.168 41.774 2.261 1.00 15.44 132 SER A O 1
ATOM 729 N N . ASP A 1 103 ? 50.080 42.378 2.844 1.00 11.37 133 ASP A N 1
ATOM 730 C CA . ASP A 1 103 ? 50.467 43.690 3.353 1.00 11.73 133 ASP A CA 1
ATOM 731 C C . ASP A 1 103 ? 50.848 43.606 4.833 1.00 11.93 133 ASP A C 1
ATOM 732 O O . ASP A 1 103 ? 50.026 43.261 5.680 1.00 10.98 133 ASP A O 1
ATOM 737 N N . ALA A 1 104 ? 52.102 43.931 5.137 1.00 12.50 134 ALA A N 1
ATOM 738 C CA . ALA A 1 104 ? 52.599 43.866 6.509 1.00 12.74 134 ALA A CA 1
ATOM 739 C C . ALA A 1 104 ? 51.759 44.627 7.534 1.00 11.49 134 ALA A C 1
ATOM 740 O O . ALA A 1 104 ? 51.470 44.103 8.611 1.00 11.57 134 ALA A O 1
ATOM 742 N N . GLU A 1 105 ? 51.368 45.857 7.210 1.00 11.86 135 GLU A N 1
ATOM 743 C CA . GLU A 1 105 ? 50.581 46.651 8.145 1.00 12.16 135 GLU A CA 1
ATOM 744 C C . GLU A 1 105 ? 49.211 46.037 8.397 1.00 11.77 135 GLU A C 1
ATOM 745 O O . GLU A 1 105 ? 48.739 46.005 9.533 1.00 11.82 135 GLU A O 1
ATOM 751 N N . THR A 1 106 ? 48.571 45.550 7.339 1.00 10.02 136 THR A N 1
ATOM 752 C CA . THR A 1 106 ? 47.256 44.933 7.479 1.00 9.23 136 THR A CA 1
ATOM 753 C C . THR A 1 106 ? 47.346 43.680 8.346 1.00 9.10 136 THR A C 1
ATOM 754 O O . THR A 1 106 ? 46.534 43.480 9.247 1.00 8.57 136 THR A O 1
ATOM 758 N N . LEU A 1 107 ? 48.341 42.840 8.084 1.00 7.97 137 LEU A N 1
ATOM 759 C CA . LEU A 1 107 ? 48.504 41.619 8.863 1.00 9.50 137 LEU A CA 1
ATOM 760 C C . LEU A 1 107 ? 48.783 41.925 10.333 1.00 10.05 137 LEU A C 1
ATOM 761 O O . LEU A 1 107 ? 48.240 41.267 11.220 1.00 10.09 137 LEU A O 1
ATOM 766 N N . ALA A 1 108 ? 49.626 42.922 10.588 1.00 9.34 138 ALA A N 1
ATOM 767 C CA . ALA A 1 108 ? 49.964 43.293 11.957 1.00 10.91 138 ALA A CA 1
ATOM 768 C C . ALA A 1 108 ? 48.707 43.705 12.711 1.00 10.48 138 ALA A C 1
ATOM 769 O O . ALA A 1 108 ? 48.522 43.334 13.871 1.00 11.16 138 ALA A O 1
ATOM 771 N N . PHE A 1 109 ? 47.850 44.475 12.043 1.00 10.29 139 PHE A N 1
ATOM 772 C CA . PHE A 1 109 ? 46.598 44.941 12.634 1.00 9.98 139 PHE A CA 1
ATOM 773 C C . PHE A 1 109 ? 45.684 43.762 12.941 1.00 10.38 139 PHE A C 1
ATOM 774 O O . PHE A 1 109 ? 45.136 43.656 14.036 1.00 9.90 139 PHE A O 1
ATOM 790 N N . ALA A 1 111 ? 46.495 40.606 13.276 1.00 9.38 141 ALA A N 1
ATOM 791 C CA . ALA A 1 111 ? 47.094 39.753 14.294 1.00 9.47 141 ALA A CA 1
ATOM 792 C C . ALA A 1 111 ? 46.897 40.332 15.691 1.00 10.20 141 ALA A C 1
ATOM 793 O O . ALA A 1 111 ? 46.560 39.612 16.629 1.00 11.67 141 ALA A O 1
ATOM 795 N N . ASP A 1 112 ? 47.119 41.634 15.829 1.00 10.59 142 ASP A N 1
ATOM 796 C CA . ASP A 1 112 ? 46.964 42.290 17.123 1.00 10.37 142 ASP A CA 1
ATOM 797 C C . ASP A 1 112 ? 45.522 42.245 17.618 1.00 10.59 142 ASP A C 1
ATOM 798 O O . ASP A 1 112 ? 45.240 41.736 18.702 1.00 12.13 142 ASP A O 1
ATOM 803 N N . ARG A 1 113 ? 44.606 42.781 16.822 1.00 11.01 143 ARG A N 1
ATOM 804 C CA . ARG A 1 113 ? 43.202 42.794 17.206 1.00 10.42 143 ARG A CA 1
ATOM 805 C C . ARG A 1 113 ? 42.662 41.382 17.392 1.00 10.64 143 ARG A C 1
ATOM 806 O O . ARG A 1 113 ? 41.839 41.139 18.272 1.00 11.14 143 ARG A O 1
ATOM 814 N N . GLY A 1 114 ? 43.130 40.451 16.565 1.00 11.64 144 GLY A N 1
ATOM 815 C CA . GLY A 1 114 ? 42.673 39.076 16.670 1.00 10.90 144 GLY A CA 1
ATOM 816 C C . GLY A 1 114 ? 43.073 38.403 17.974 1.00 11.37 144 GLY A C 1
ATOM 817 O O . GLY A 1 114 ? 42.416 37.464 18.426 1.00 13.34 144 GLY A O 1
ATOM 818 N N . ALA A 1 115 ? 44.150 38.880 18.589 1.00 11.41 145 ALA A N 1
ATOM 819 C CA . ALA A 1 115 ? 44.617 38.302 19.845 1.00 11.73 145 ALA A CA 1
ATOM 820 C C . ALA A 1 115 ? 43.670 38.597 21.006 1.00 13.41 145 ALA A C 1
ATOM 821 O O . ALA A 1 115 ? 43.706 37.910 22.026 1.00 14.64 145 ALA A O 1
ATOM 823 N N . ARG A 1 116 ? 42.816 39.606 20.851 1.00 12.14 146 ARG A N 1
ATOM 824 C CA . ARG A 1 116 ? 41.892 39.977 21.917 1.00 12.91 146 ARG A CA 1
ATOM 825 C C . ARG A 1 116 ? 40.410 39.982 21.535 1.00 12.41 146 ARG A C 1
ATOM 826 O O . ARG A 1 116 ? 39.550 40.115 22.404 1.00 13.64 146 ARG A O 1
ATOM 834 N N . ALA A 1 117 ? 40.106 39.831 20.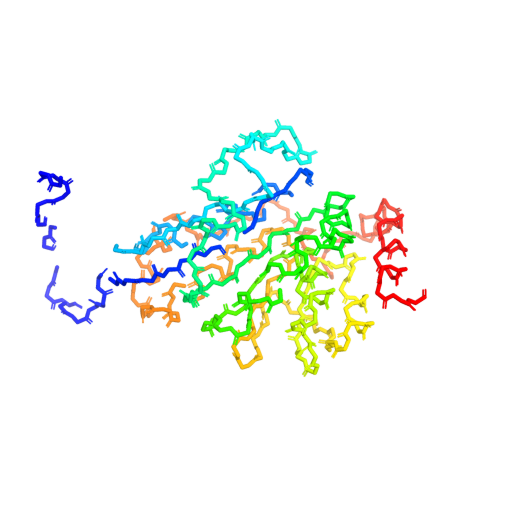249 1.00 10.68 147 ALA A N 1
ATOM 835 C CA . ALA A 1 117 ? 38.715 39.843 19.804 1.00 9.31 147 ALA A CA 1
ATOM 836 C C . ALA A 1 117 ? 37.928 38.650 20.334 1.00 9.80 147 ALA A C 1
ATOM 837 O O . ALA A 1 117 ? 38.434 37.529 20.368 1.00 11.00 147 ALA A O 1
ATOM 839 N N . LYS A 1 118 ? 36.687 38.891 20.747 1.00 9.87 148 LYS A N 1
ATOM 840 C CA . LYS A 1 118 ? 35.842 37.817 21.266 1.00 10.46 148 LYS A CA 1
ATOM 841 C C . LYS A 1 118 ? 35.537 36.833 20.138 1.00 10.45 148 LYS A C 1
ATOM 842 O O . LYS A 1 118 ? 35.509 35.616 20.342 1.00 11.33 148 LYS A O 1
ATOM 848 N N . TYR A 1 119 ? 35.314 37.371 18.944 1.00 9.66 149 TYR A N 1
ATOM 849 C CA . TYR A 1 119 ? 35.031 36.555 17.770 1.00 9.23 149 TYR A CA 1
ATOM 850 C C . TYR A 1 119 ? 35.923 36.997 16.621 1.00 7.79 149 TYR A C 1
ATOM 851 O O . TYR A 1 119 ? 36.096 38.191 16.389 1.00 9.69 149 TYR A O 1
ATOM 860 N N . ILE A 1 120 ? 36.490 36.020 15.917 1.00 6.96 150 ILE A N 1
ATOM 861 C CA . ILE A 1 120 ? 37.350 36.263 14.763 1.00 7.55 150 ILE A CA 1
ATOM 862 C C . ILE A 1 120 ? 36.554 35.688 13.600 1.00 8.01 150 ILE A C 1
ATOM 863 O O . ILE A 1 120 ? 36.277 34.488 13.555 1.00 7.67 150 ILE A O 1
ATOM 868 N N . THR A 1 121 ? 36.185 36.544 12.658 1.00 7.98 151 THR A N 1
ATOM 869 C CA . THR A 1 121 ? 35.343 36.106 11.556 1.00 7.32 151 THR A CA 1
ATOM 870 C C . THR A 1 121 ? 35.760 36.607 10.185 1.00 6.66 151 THR A C 1
ATOM 871 O O . THR A 1 121 ? 36.566 37.524 10.056 1.00 6.90 151 THR A O 1
ATOM 875 N N . SER A 1 122 ? 35.178 35.998 9.160 1.00 6.92 152 SER A N 1
ATOM 876 C CA . SER A 1 122 ? 35.448 36.383 7.783 1.00 5.92 152 SER A CA 1
ATOM 877 C C . SER A 1 122 ? 34.418 35.724 6.889 1.00 7.50 152 SER A C 1
ATOM 878 O O . SER A 1 122 ? 33.705 34.808 7.304 1.00 7.10 152 SER A O 1
ATOM 881 N N . VAL A 1 123 ? 34.330 36.217 5.664 1.00 7.07 153 VAL A N 1
ATOM 882 C CA . VAL A 1 123 ? 33.424 35.665 4.673 1.00 6.60 153 VAL A CA 1
ATOM 883 C C . VAL A 1 123 ? 34.209 35.534 3.372 1.00 6.71 153 VAL A C 1
ATOM 884 O O . VAL A 1 123 ? 35.084 36.351 3.083 1.00 7.40 153 VAL A O 1
ATOM 888 N N . CYS A 1 124 ? 33.933 34.483 2.609 1.00 6.34 154 CYS A N 1
ATOM 889 C CA . CYS A 1 124 ? 34.594 34.303 1.324 1.00 6.83 154 CYS A CA 1
ATOM 890 C C . CYS A 1 124 ? 36.116 34.203 1.470 1.00 7.46 154 CYS A C 1
ATOM 891 O O . CYS A 1 124 ? 36.612 33.636 2.441 1.00 7.79 154 CYS A O 1
ATOM 894 N N . SER A 1 125 ? 36.863 34.768 0.522 1.00 6.41 155 SER A N 1
ATOM 895 C CA . SER A 1 125 ? 38.322 34.689 0.588 1.00 6.88 155 SER A CA 1
ATOM 896 C C . SER A 1 125 ? 38.912 35.484 1.748 1.00 6.97 155 SER A C 1
ATOM 897 O O . SER A 1 125 ? 40.128 35.538 1.917 1.00 7.27 155 SER A O 1
ATOM 900 N N . GLY A 1 126 ? 38.051 36.107 2.545 1.00 6.59 156 GLY A N 1
ATOM 901 C CA . GLY A 1 126 ? 38.537 36.856 3.686 1.00 6.95 156 GLY A CA 1
ATOM 902 C C . GLY A 1 126 ? 39.282 35.940 4.646 1.00 6.32 156 GLY A C 1
ATOM 903 O O . GLY A 1 126 ? 40.112 36.392 5.429 1.00 5.18 156 GLY A O 1
ATOM 904 N N . SER A 1 127 ? 38.991 34.644 4.594 1.00 5.91 157 SER A N 1
ATOM 905 C CA . SER A 1 127 ? 39.673 33.717 5.486 1.00 6.04 157 SER A CA 1
ATOM 906 C C . SER A 1 127 ? 41.155 33.559 5.128 1.00 7.63 157 SER A C 1
ATOM 907 O O . SER A 1 127 ? 41.925 33.013 5.911 1.00 7.55 157 SER A O 1
ATOM 910 N N . LEU A 1 128 ? 41.556 34.033 3.950 1.00 7.49 158 LEU A N 1
ATOM 911 C CA . LEU A 1 128 ? 42.968 33.960 3.569 1.00 7.41 158 LEU A CA 1
ATOM 912 C C . LEU A 1 128 ? 43.695 35.017 4.399 1.00 7.06 158 LEU A C 1
ATOM 913 O O . LEU A 1 128 ? 44.850 34.841 4.779 1.00 6.99 158 LEU A O 1
ATOM 918 N N . ILE A 1 129 ? 43.005 36.120 4.674 1.00 6.08 159 ILE A N 1
ATOM 919 C CA . ILE A 1 129 ? 43.583 37.194 5.466 1.00 6.42 159 ILE A CA 1
ATOM 920 C C . ILE A 1 129 ? 43.729 36.723 6.912 1.00 6.84 159 ILE A C 1
ATOM 921 O O . ILE A 1 129 ? 44.763 36.957 7.536 1.00 7.09 159 ILE A O 1
ATOM 926 N N . LEU A 1 130 ? 42.703 36.047 7.436 1.00 6.68 160 LEU A N 1
ATOM 927 C CA . LEU A 1 130 ? 42.749 35.531 8.806 1.00 7.63 160 L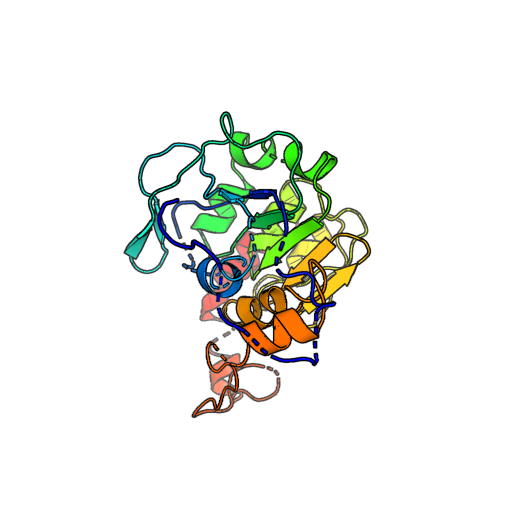EU A CA 1
ATOM 928 C C . LEU A 1 130 ? 43.890 34.529 8.928 1.00 8.03 160 LEU A C 1
ATOM 929 O O . LEU A 1 130 ? 44.612 34.504 9.925 1.00 8.03 160 LEU A O 1
ATOM 934 N N . GLY A 1 131 ? 44.037 33.691 7.909 1.00 6.86 161 GLY A N 1
ATOM 935 C CA . GLY A 1 131 ? 45.090 32.694 7.933 1.00 7.16 161 GLY A CA 1
ATOM 936 C C . GLY A 1 131 ? 46.471 33.314 7.855 1.00 8.18 161 GLY A C 1
ATOM 937 O O . GLY A 1 131 ? 47.363 32.957 8.621 1.00 8.82 161 GLY A O 1
ATOM 938 N N . ALA A 1 132 ? 46.653 34.248 6.928 1.00 8.40 162 ALA A N 1
ATOM 939 C CA . ALA A 1 132 ? 47.947 34.900 6.763 1.00 8.39 162 ALA A CA 1
ATOM 940 C C . ALA A 1 132 ? 48.329 35.703 8.004 1.00 9.49 162 ALA A C 1
ATOM 941 O O . ALA A 1 132 ? 49.510 35.932 8.257 1.00 10.99 162 ALA A O 1
ATOM 943 N N . ALA A 1 133 ? 47.331 36.124 8.776 1.00 8.43 163 ALA A N 1
ATOM 944 C CA . ALA A 1 133 ? 47.580 36.892 9.992 1.00 8.53 163 ALA A CA 1
ATOM 945 C C . ALA A 1 133 ? 47.860 35.958 11.160 1.00 9.18 163 ALA A C 1
ATOM 946 O O . ALA A 1 133 ? 48.086 36.410 12.281 1.00 9.92 163 ALA A O 1
ATOM 948 N N . GLY A 1 134 ? 47.838 34.655 10.886 1.00 8.52 164 GLY A N 1
ATOM 949 C CA . GLY A 1 134 ? 48.104 33.660 11.913 1.00 8.38 164 GLY A CA 1
ATOM 950 C C . GLY A 1 134 ? 46.965 33.416 12.884 1.00 8.56 164 GLY A C 1
ATOM 951 O O . GLY A 1 134 ? 47.192 33.002 14.021 1.00 10.51 164 GLY A O 1
ATOM 952 N N . LEU A 1 135 ? 45.738 33.653 12.430 1.00 8.45 165 LEU A N 1
ATOM 953 C CA . LEU A 1 135 ? 44.553 33.486 13.265 1.00 7.70 165 LEU A CA 1
ATOM 954 C C . LEU A 1 135 ? 43.790 32.178 13.083 1.00 7.88 165 LEU A C 1
ATOM 955 O O . LEU A 1 135 ? 42.751 31.985 13.710 1.00 9.25 165 LEU A O 1
ATOM 960 N N . LEU A 1 136 ? 44.287 31.282 12.234 1.00 7.64 166 LEU A N 1
ATOM 961 C CA . LEU A 1 136 ? 43.593 30.017 12.010 1.00 8.40 166 LEU A CA 1
ATOM 962 C C . LEU A 1 136 ? 44.462 28.796 12.292 1.00 8.80 166 LEU A C 1
ATOM 963 O O . LEU A 1 136 ? 44.310 27.759 11.645 1.00 10.38 166 LEU A O 1
ATOM 968 N N . LYS A 1 137 ? 45.359 28.911 13.266 1.00 9.58 167 LYS A N 1
ATOM 969 C CA . LYS A 1 137 ? 46.249 27.805 13.609 1.00 10.14 167 LYS A CA 1
ATOM 970 C C . LYS A 1 137 ? 45.474 26.690 14.296 1.00 9.74 167 LYS A C 1
ATOM 971 O O . LYS A 1 137 ? 45.112 26.801 15.469 1.00 10.10 167 LYS A O 1
ATOM 977 N N . GLY A 1 138 ? 45.214 25.619 13.552 1.00 9.11 168 GLY A N 1
ATOM 978 C CA . GLY A 1 138 ? 44.477 24.490 14.092 1.00 9.58 168 GLY A CA 1
ATOM 979 C C . GLY A 1 138 ? 42.969 24.676 14.084 1.00 8.20 168 GLY A C 1
ATOM 980 O O . GLY A 1 138 ? 42.242 23.869 14.656 1.00 8.48 168 GLY A O 1
ATOM 981 N N . TYR A 1 139 ? 42.497 25.732 13.428 1.00 8.90 169 TYR A N 1
ATOM 982 C CA . TYR A 1 139 ? 41.065 26.025 13.367 1.00 7.31 169 TYR A CA 1
ATOM 983 C C . TYR A 1 139 ? 40.401 25.587 12.074 1.00 9.00 169 TYR A C 1
ATOM 984 O O . TYR A 1 139 ? 40.963 25.752 10.992 1.00 7.59 169 TYR A O 1
ATOM 993 N N . LYS A 1 140 ? 39.200 25.026 12.190 1.00 8.31 170 LYS A N 1
ATOM 994 C CA . LYS A 1 140 ? 38.444 24.638 11.009 1.00 7.97 170 LYS A CA 1
ATOM 995 C C . LYS A 1 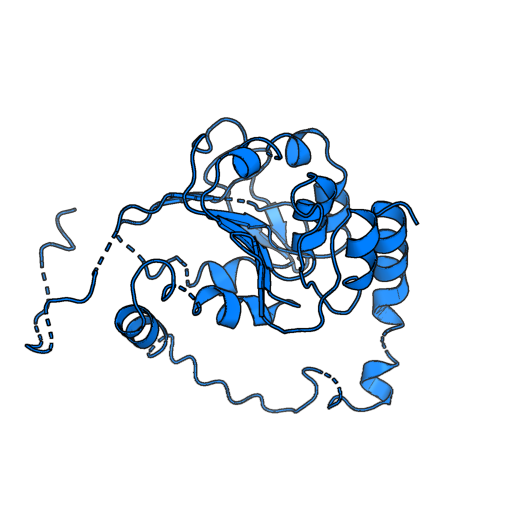140 ? 37.940 25.958 10.439 1.00 7.47 170 LYS A C 1
ATOM 996 O O . LYS A 1 140 ? 37.602 26.877 11.187 1.00 7.73 170 LYS A O 1
ATOM 1002 N N . ALA A 1 141 ? 37.897 26.059 9.119 1.00 7.93 171 ALA A N 1
ATOM 1003 C CA . ALA A 1 141 ? 37.428 27.282 8.489 1.00 7.56 171 ALA A CA 1
ATOM 1004 C C . ALA A 1 141 ? 37.080 27.024 7.038 1.00 8.11 171 ALA A C 1
ATOM 1005 O O . ALA A 1 141 ? 37.612 26.105 6.415 1.00 8.70 171 ALA A O 1
ATOM 1007 N N . THR A 1 142 ? 36.174 27.835 6.506 1.00 7.23 172 THR A N 1
ATOM 1008 C CA . THR A 1 142 ? 35.767 27.698 5.118 1.00 7.27 172 THR A CA 1
ATOM 1009 C C . THR A 1 142 ? 36.203 28.944 4.356 1.00 7.25 172 THR A C 1
ATOM 1010 O O . THR A 1 142 ? 36.866 29.817 4.911 1.00 6.93 172 THR A O 1
ATOM 1014 N N . SER A 1 143 ? 35.845 29.022 3.082 1.00 7.81 173 SER A N 1
ATOM 1015 C CA . SER A 1 143 ? 36.220 30.166 2.259 1.00 7.48 173 SER A CA 1
ATOM 1016 C C . SER A 1 143 ? 35.477 30.013 0.940 1.00 8.41 173 SER A C 1
ATOM 1017 O O . SER A 1 143 ? 34.601 29.160 0.821 1.00 7.87 173 SER A O 1
ATOM 1020 N N . HIS A 1 144 ? 35.807 30.841 -0.046 1.00 7.83 174 HIS A N 1
ATOM 1021 C CA . HIS A 1 144 ? 35.172 30.702 -1.353 1.00 7.46 174 HIS A CA 1
ATOM 1022 C C . HIS A 1 144 ? 35.670 29.351 -1.861 1.00 6.97 174 HIS A C 1
ATOM 1023 O O . HIS A 1 144 ? 36.774 28.916 -1.508 1.00 7.24 174 HIS A O 1
ATOM 1030 N N . TRP A 1 145 ? 34.876 28.673 -2.679 1.00 7.57 175 TRP A N 1
ATOM 1031 C CA . TRP A 1 145 ? 35.301 27.369 -3.162 1.00 7.71 175 TRP A CA 1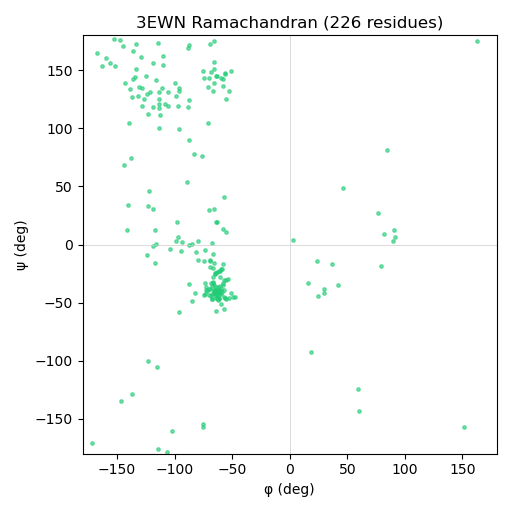
ATOM 1032 C C . TRP A 1 145 ? 36.587 27.389 -3.980 1.00 7.89 175 TRP A C 1
ATOM 1033 O O . TRP A 1 145 ? 37.276 26.375 -4.074 1.00 8.95 175 TRP A O 1
ATOM 1044 N N . SER A 1 146 ? 36.926 28.539 -4.554 1.00 8.03 176 SER A N 1
ATOM 1045 C CA . SER A 1 146 ? 38.128 28.640 -5.379 1.00 8.43 176 SER A CA 1
ATOM 1046 C C . SER A 1 146 ? 39.449 28.665 -4.616 1.00 10.21 176 SER A C 1
ATOM 1047 O O . SER A 1 146 ? 40.507 28.467 -5.217 1.00 10.48 176 SER A O 1
ATOM 1050 N N . CYS A 1 147 ? 39.399 28.891 -3.305 1.00 8.76 177 CYS A N 1
ATOM 1051 C CA . CYS A 1 147 ? 40.631 28.966 -2.520 1.00 8.50 177 CYS A CA 1
ATOM 1052 C C . CYS A 1 147 ? 40.538 28.332 -1.137 1.00 9.54 177 CYS A C 1
ATOM 1053 O O . CYS A 1 147 ? 41.427 28.516 -0.309 1.00 11.32 177 CYS A O 1
ATOM 1056 N N . ARG A 1 148 ? 39.475 27.576 -0.890 1.00 9.38 178 ARG A N 1
ATOM 1057 C CA . ARG A 1 148 ? 39.283 26.948 0.414 1.00 10.55 178 ARG A CA 1
ATOM 1058 C C . ARG A 1 148 ? 40.449 26.055 0.856 1.00 10.80 178 ARG A C 1
ATOM 1059 O O . ARG A 1 148 ? 40.912 26.140 1.997 1.00 9.87 178 ARG A O 1
ATOM 1067 N N . ASP A 1 149 ? 40.933 25.204 -0.042 1.00 11.57 179 ASP A N 1
ATOM 1068 C CA . ASP A 1 149 ? 42.024 24.306 0.317 1.00 12.79 179 ASP A CA 1
ATOM 1069 C C . ASP A 1 149 ? 43.334 25.005 0.645 1.00 12.62 179 ASP A C 1
ATOM 1070 O O . ASP A 1 149 ? 44.162 24.457 1.372 1.00 12.48 179 ASP A O 1
ATOM 1075 N N . ALA A 1 150 ? 43.526 26.211 0.121 1.00 11.20 180 ALA A N 1
ATOM 1076 C CA . ALA A 1 150 ? 44.752 26.955 0.389 1.00 10.85 180 ALA A CA 1
ATOM 1077 C C . ALA A 1 150 ? 44.923 27.221 1.883 1.00 10.54 180 ALA A C 1
ATOM 1078 O O . ALA A 1 150 ? 46.047 27.333 2.374 1.00 11.60 180 ALA A O 1
ATOM 1080 N N . LEU A 1 151 ? 43.805 27.306 2.602 1.00 9.95 181 LEU A N 1
ATOM 1081 C CA . LEU A 1 151 ? 43.821 27.585 4.035 1.00 8.51 181 LEU A CA 1
ATOM 1082 C C . LEU A 1 151 ? 44.710 26.648 4.850 1.00 9.58 181 LEU A C 1
ATOM 1083 O O . LEU A 1 151 ? 45.243 27.043 5.889 1.00 8.62 181 LEU A O 1
ATOM 1088 N N . ALA A 1 152 ? 44.865 25.414 4.379 1.00 8.12 182 ALA A N 1
ATOM 1089 C CA . ALA A 1 152 ? 45.696 24.425 5.065 1.00 9.19 182 ALA A CA 1
ATOM 1090 C C . ALA A 1 152 ? 47.126 24.933 5.240 1.00 9.79 182 ALA A C 1
ATOM 1091 O O . ALA A 1 152 ? 47.813 24.574 6.198 1.00 9.25 182 ALA A O 1
ATOM 1093 N N . GLY A 1 153 ? 47.567 25.768 4.305 1.00 10.09 183 GLY A N 1
ATOM 1094 C CA . GLY A 1 153 ? 48.912 26.308 4.370 1.00 10.31 183 GLY A CA 1
ATOM 1095 C C . GLY A 1 153 ? 49.122 27.246 5.541 1.00 9.62 183 GLY A C 1
ATOM 1096 O O . GLY A 1 153 ? 50.257 27.492 5.947 1.00 12.17 183 GLY A O 1
ATOM 1097 N N . PHE A 1 154 ? 48.027 27.774 6.084 1.00 9.86 184 PHE A N 1
ATOM 1098 C CA . PHE A 1 154 ? 48.097 28.690 7.217 1.00 9.07 184 PHE A CA 1
ATOM 1099 C C . PHE A 1 154 ? 47.852 27.943 8.521 1.00 9.45 184 PHE A C 1
ATOM 1100 O O . PHE A 1 154 ? 47.729 28.556 9.577 1.00 9.33 184 PHE A O 1
ATOM 1108 N N . GLY A 1 155 ? 47.759 26.619 8.435 1.00 8.52 185 GLY A N 1
ATOM 1109 C CA . GLY A 1 155 ? 47.538 25.818 9.626 1.00 10.49 185 GLY A CA 1
ATOM 1110 C C . GLY A 1 155 ? 46.077 25.556 9.936 1.00 9.61 185 GLY A C 1
ATOM 1111 O O . GLY A 1 155 ? 45.751 24.983 10.979 1.00 11.11 185 GLY A O 1
ATOM 1112 N N . ALA A 1 156 ? 45.195 25.970 9.034 1.00 9.22 186 ALA A N 1
ATOM 1113 C CA . ALA A 1 156 ? 43.769 25.762 9.230 1.00 8.10 186 ALA A CA 1
ATOM 1114 C C . ALA A 1 156 ? 43.346 24.407 8.679 1.00 8.18 186 ALA A C 1
ATOM 1115 O O . ALA A 1 156 ? 44.121 23.725 8.005 1.00 9.37 186 ALA A O 1
ATOM 1117 N N . ILE A 1 157 ? 42.118 24.013 8.995 1.00 8.54 187 ILE A N 1
ATOM 1118 C CA . ILE A 1 157 ? 41.569 22.756 8.517 1.00 8.16 187 ILE A CA 1
ATOM 1119 C C . ILE A 1 157 ? 40.440 23.133 7.572 1.00 8.91 187 ILE A C 1
ATOM 1120 O O . ILE A 1 157 ? 39.346 23.494 8.009 1.00 8.93 187 ILE A O 1
ATOM 1125 N N . PRO A 1 158 ? 40.705 23.094 6.258 1.00 9.38 188 PRO A N 1
ATOM 1126 C CA . PRO A 1 158 ? 39.668 23.444 5.283 1.00 9.43 188 PRO A CA 1
ATOM 1127 C C . PRO A 1 158 ? 38.427 22.586 5.505 1.00 10.39 188 PRO A C 1
ATOM 1128 O O . PRO A 1 158 ? 38.513 21.359 5.523 1.00 10.98 188 PRO A O 1
ATOM 1132 N N . THR A 1 159 ? 37.280 23.240 5.675 1.00 10.04 189 THR A N 1
ATOM 1133 C CA . THR A 1 159 ? 36.016 22.550 5.918 1.00 9.67 189 THR A CA 1
ATOM 1134 C C . THR A 1 159 ? 34.960 23.001 4.907 1.00 11.38 189 THR A C 1
ATOM 1135 O O . THR A 1 159 ? 34.684 24.194 4.788 1.00 8.60 189 THR A O 1
ATOM 1139 N N . GLU A 1 160 ? 34.360 22.055 4.189 1.00 11.34 190 GLU A N 1
ATOM 1140 C CA . GLU A 1 160 ? 33.353 22.423 3.200 1.00 13.14 190 GLU A CA 1
ATOM 1141 C C . GLU A 1 160 ? 31.953 22.533 3.789 1.00 12.73 190 GLU A C 1
ATOM 1142 O O . GLU A 1 160 ? 31.205 21.559 3.837 1.00 13.75 190 GLU A O 1
ATOM 1148 N N . ALA A 1 161 ? 31.621 23.736 4.245 1.00 11.73 191 ALA A N 1
ATOM 1149 C CA . ALA A 1 161 ? 30.318 24.054 4.811 1.00 11.08 191 ALA A CA 1
ATOM 1150 C C . ALA A 1 161 ? 30.116 25.539 4.521 1.00 10.93 191 ALA A C 1
ATOM 1151 O O . ALA A 1 161 ? 31.089 26.279 4.379 1.00 10.84 191 ALA A O 1
ATOM 1153 N N . ARG A 1 162 ? 28.865 25.974 4.425 1.00 10.08 192 ARG A N 1
ATOM 1154 C CA . ARG A 1 162 ? 28.576 27.374 4.129 1.00 10.30 192 ARG A CA 1
ATOM 1155 C C . ARG A 1 162 ? 28.994 28.286 5.279 1.00 9.01 192 ARG A C 1
ATOM 1156 O O . ARG A 1 162 ? 29.442 29.416 5.065 1.00 8.32 192 ARG A O 1
ATOM 1164 N N . VAL A 1 163 ? 28.831 27.788 6.500 1.00 7.82 193 VAL A N 1
ATOM 1165 C CA . VAL A 1 163 ? 29.211 28.526 7.698 1.00 8.66 193 VAL A CA 1
ATOM 1166 C C . VAL A 1 163 ? 29.909 27.541 8.622 1.00 8.81 193 VAL A C 1
ATOM 1167 O O . VAL A 1 163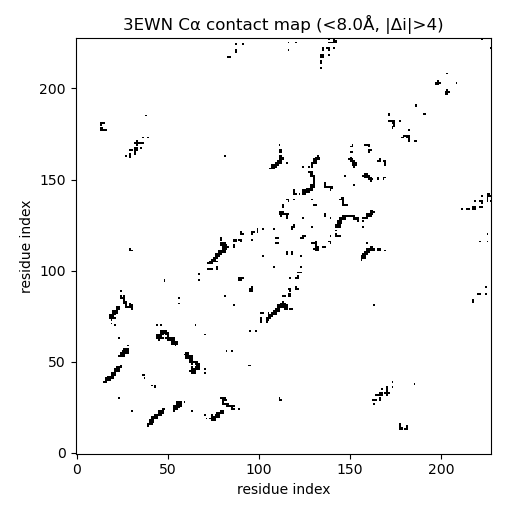 ? 29.369 26.480 8.923 1.00 10.43 193 VAL A O 1
ATOM 1171 N N . VAL A 1 164 ? 31.111 27.892 9.065 1.00 8.41 194 VAL A N 1
ATOM 1172 C CA . VAL A 1 164 ? 31.880 27.016 9.940 1.00 8.26 194 VAL A CA 1
ATOM 1173 C C . VAL A 1 164 ? 32.267 27.707 11.236 1.00 8.69 194 VAL A C 1
ATOM 1174 O O . VAL A 1 164 ? 32.787 28.824 11.222 1.00 7.87 194 VAL A O 1
ATOM 1178 N N . ARG A 1 165 ? 31.992 27.051 12.361 1.00 6.72 195 ARG A N 1
ATOM 1179 C CA . ARG A 1 165 ? 32.376 27.607 13.644 1.00 8.52 195 ARG A CA 1
ATOM 1180 C C . ARG A 1 165 ? 33.288 26.642 14.384 1.00 7.84 195 ARG A C 1
ATOM 1181 O O . ARG A 1 165 ? 33.009 25.455 14.479 1.00 9.48 195 ARG A O 1
ATOM 1189 N N . ASP A 1 166 ? 34.396 27.164 14.885 1.00 8.03 196 ASP A N 1
ATOM 1190 C CA . ASP A 1 166 ? 35.345 26.368 15.650 1.00 8.46 196 ASP A CA 1
ATOM 1191 C C . ASP A 1 166 ? 35.766 27.296 16.779 1.00 8.49 196 ASP A C 1
ATOM 1192 O O . ASP A 1 166 ? 36.547 28.226 16.569 1.00 9.21 196 ASP A O 1
ATOM 1197 N N . ARG A 1 167 ? 35.245 27.041 17.973 1.00 8.20 197 ARG A N 1
ATOM 1198 C CA . ARG A 1 167 ? 35.541 27.881 19.116 1.00 8.26 197 ARG A CA 1
ATOM 1199 C C . ARG A 1 167 ? 35.093 29.305 18.776 1.00 10.07 197 ARG A C 1
ATOM 1200 O O . ARG A 1 167 ? 33.931 29.514 18.424 1.00 10.27 197 ARG A O 1
ATOM 1208 N N . ASN A 1 168 ? 35.987 30.284 18.858 1.00 8.81 198 ASN A N 1
ATOM 1209 C CA . ASN A 1 168 ? 35.576 31.648 18.555 1.00 8.72 198 ASN A CA 1
ATOM 1210 C C . ASN A 1 168 ? 35.908 32.094 17.131 1.00 9.01 198 ASN A C 1
ATOM 1211 O O . ASN A 1 168 ? 35.949 33.287 16.842 1.00 10.46 198 ASN A O 1
ATOM 1216 N N . ARG A 1 169 ? 36.145 31.127 16.250 1.00 7.57 199 ARG A N 1
ATOM 1217 C CA . ARG A 1 169 ? 36.424 31.408 14.844 1.00 8.32 199 ARG A CA 1
ATOM 1218 C C . ARG A 1 169 ? 35.174 31.028 14.064 1.00 8.57 199 ARG A C 1
ATOM 1219 O O . ARG A 1 169 ? 34.760 29.871 14.083 1.00 9.36 199 ARG A O 1
ATOM 1227 N N . ILE A 1 170 ? 34.568 31.998 13.388 1.00 8.87 200 ILE A N 1
ATOM 1228 C CA . ILE A 1 170 ? 33.374 31.725 12.598 1.00 8.72 200 ILE A CA 1
ATOM 1229 C C . ILE A 1 170 ? 33.600 32.274 11.196 1.00 8.42 200 ILE A C 1
ATOM 1230 O O . ILE A 1 170 ? 33.827 33.471 11.013 1.00 8.53 200 ILE A O 1
ATOM 1235 N N . THR A 1 171 ? 33.556 31.388 10.207 1.00 7.74 201 THR A N 1
ATOM 1236 C CA . THR A 1 171 ? 33.786 31.791 8.828 1.00 7.38 201 THR A CA 1
ATOM 1237 C C . THR A 1 171 ? 32.652 31.391 7.893 1.00 7.54 201 THR A C 1
ATOM 1238 O O . THR A 1 171 ? 32.015 30.352 8.071 1.00 7.84 201 THR A O 1
ATOM 1242 N N . GLY A 1 172 ? 32.398 32.242 6.904 1.00 6.18 202 GLY A N 1
ATOM 1243 C CA . GLY A 1 172 ? 31.359 31.967 5.931 1.00 7.93 202 GLY A CA 1
ATOM 1244 C C . GLY A 1 172 ? 32.004 31.661 4.595 1.00 8.11 202 GLY A C 1
ATOM 1245 O O . GLY A 1 172 ? 33.121 32.101 4.329 1.00 7.66 202 GLY A O 1
ATOM 1246 N N . ALA A 1 173 ? 31.311 30.907 3.749 1.00 7.19 203 ALA A N 1
ATOM 1247 C CA . ALA A 1 173 ? 31.848 30.556 2.443 1.00 7.62 203 ALA A CA 1
ATOM 1248 C C . ALA A 1 173 ? 31.788 31.725 1.463 1.00 8.88 203 ALA A C 1
ATOM 1249 O O . ALA A 1 173 ? 31.766 32.887 1.864 1.00 7.72 203 ALA A O 1
ATOM 1251 N N . GLY A 1 174 ? 31.750 31.408 0.175 1.00 8.63 204 GLY A N 1
ATOM 1252 C CA . GLY A 1 174 ? 31.724 32.439 -0.842 1.00 9.12 204 GLY A CA 1
ATOM 1253 C C . GLY A 1 174 ? 30.614 33.474 -0.789 1.00 8.79 204 GLY A C 1
ATOM 1254 O O . GLY A 1 174 ? 29.484 33.199 -0.387 1.00 8.19 204 GLY A O 1
ATOM 1255 N N . VAL A 1 175 ? 30.978 34.681 -1.210 1.00 8.94 205 VAL A N 1
ATOM 1256 C CA . VAL A 1 175 ? 30.100 35.847 -1.295 1.00 7.52 205 VAL A CA 1
ATOM 1257 C C . VAL A 1 175 ? 28.786 35.871 -0.502 1.00 7.74 205 VAL A C 1
ATOM 1258 O O . VAL A 1 175 ? 28.762 36.291 0.660 1.00 9.39 205 VAL A O 1
ATOM 1262 N N . THR A 1 176 ? 27.697 35.436 -1.130 1.00 7.46 206 THR A N 1
ATOM 1263 C CA . THR A 1 176 ? 26.382 35.470 -0.495 1.00 7.40 206 THR A CA 1
ATOM 1264 C C . THR A 1 176 ? 26.254 34.717 0.822 1.00 8.16 206 THR A C 1
ATOM 1265 O O . THR A 1 176 ? 25.309 34.946 1.578 1.00 8.55 206 THR A O 1
ATOM 1269 N N . ALA A 1 177 ? 27.198 33.825 1.108 1.00 7.22 207 ALA A N 1
ATOM 1270 C CA . ALA A 1 177 ? 27.170 33.079 2.364 1.00 7.98 207 ALA A CA 1
ATOM 1271 C C . ALA A 1 177 ? 27.218 34.046 3.552 1.00 7.18 207 ALA A C 1
ATOM 1272 O O . ALA A 1 177 ? 26.837 33.699 4.672 1.00 6.98 207 ALA A O 1
ATOM 1274 N N . GLY A 1 178 ? 27.694 35.260 3.299 1.00 7.32 208 GLY A N 1
ATOM 1275 C CA . GLY A 1 178 ? 27.791 36.259 4.353 1.00 6.62 208 GLY A CA 1
ATOM 1276 C C . GLY A 1 178 ? 26.478 36.533 5.062 1.00 8.03 208 GLY A C 1
ATOM 1277 O O . GLY A 1 178 ? 26.466 36.885 6.241 1.00 7.70 208 GLY A O 1
ATOM 1278 N N . LEU A 1 179 ? 25.368 36.387 4.347 1.00 7.19 209 LEU A N 1
ATOM 1279 C CA . LEU A 1 179 ? 24.058 36.614 4.951 1.00 7.01 209 LEU A CA 1
ATOM 1280 C C . LEU A 1 179 ? 23.732 35.554 5.997 1.00 7.07 209 LEU A C 1
ATOM 1281 O O . LEU A 1 179 ? 23.210 35.867 7.068 1.00 7.44 209 LEU A O 1
ATOM 1286 N N . ASP A 1 180 ? 24.034 34.297 5.687 1.00 7.82 210 ASP A N 1
ATOM 1287 C CA . ASP A 1 180 ? 23.763 33.219 6.631 1.00 6.45 210 ASP A CA 1
ATOM 1288 C C . ASP A 1 180 ? 24.709 33.332 7.818 1.00 9.00 210 ASP A C 1
ATOM 1289 O O . ASP A 1 180 ? 24.331 33.092 8.966 1.00 7.58 210 ASP A O 1
ATOM 1294 N N . PHE A 1 181 ? 25.944 33.711 7.528 1.00 8.47 211 PHE A N 1
ATOM 1295 C CA . PHE A 1 181 ? 26.943 33.915 8.561 1.00 8.88 211 PHE A CA 1
ATOM 1296 C C . PHE A 1 181 ? 26.443 35.037 9.479 1.00 9.07 211 PHE A C 1
ATOM 1297 O O . PHE A 1 181 ? 26.467 34.916 10.707 1.00 8.53 211 PHE A O 1
ATOM 1305 N N . GLY A 1 182 ? 25.982 36.123 8.867 1.00 9.03 212 GLY A N 1
ATOM 1306 C CA . GLY A 1 182 ? 25.496 37.267 9.625 1.00 7.57 212 GLY A CA 1
ATOM 1307 C C . GLY A 1 182 ? 24.295 36.988 10.510 1.00 7.44 212 GLY A C 1
ATOM 1308 O O . GLY A 1 182 ? 24.276 37.368 11.680 1.00 8.39 212 GLY A O 1
ATOM 1309 N N . LEU A 1 183 ? 23.284 36.328 9.959 1.00 7.37 213 LEU A N 1
ATOM 1310 C CA . LEU A 1 183 ? 22.087 36.024 10.733 1.00 6.71 213 LEU A CA 1
ATOM 1311 C C . LEU A 1 183 ? 22.437 35.139 11.930 1.00 7.50 213 LEU A C 1
ATOM 1312 O O . LEU A 1 183 ? 21.896 35.304 13.024 1.00 7.31 213 LEU A O 1
ATOM 1317 N N . SER A 1 184 ? 23.345 34.196 11.720 1.00 8.31 214 SER A N 1
ATOM 1318 C CA . SER A 1 184 ? 23.766 33.328 12.806 1.00 8.98 214 SER A CA 1
ATOM 1319 C C . SER A 1 184 ? 24.506 34.150 13.858 1.00 9.04 214 SER A C 1
ATOM 1320 O O . SER A 1 184 ? 24.361 33.909 15.057 1.00 9.56 214 SER A O 1
ATOM 1331 N N . VAL A 1 186 ? 24.002 37.285 14.584 1.00 8.42 216 VAL A N 1
ATOM 1332 C CA . VAL A 1 186 ? 23.017 38.075 15.319 1.00 8.33 216 VAL A CA 1
ATOM 1333 C C . VAL A 1 186 ? 22.413 37.254 16.462 1.00 8.85 216 VAL A C 1
ATOM 1334 O O . VAL A 1 186 ? 22.218 37.759 17.567 1.00 9.15 216 VAL A O 1
ATOM 1338 N N . ALA A 1 187 ? 22.115 35.984 16.201 1.00 8.36 217 ALA A N 1
ATOM 1339 C CA . ALA A 1 187 ? 21.537 35.129 17.236 1.00 8.57 217 ALA A CA 1
ATOM 1340 C C . ALA A 1 187 ? 22.577 34.834 18.319 1.00 9.16 217 ALA A C 1
ATOM 1341 O O . ALA A 1 187 ? 22.254 34.777 19.507 1.00 11.10 217 ALA A O 1
ATOM 1343 N N . GLU A 1 188 ? 23.823 34.639 17.897 1.00 9.46 218 GLU A N 1
ATOM 1344 C CA . GLU A 1 188 ? 24.923 34.359 18.824 1.00 10.40 218 GLU A CA 1
ATOM 1345 C C . GLU A 1 188 ? 25.119 35.530 19.783 1.00 10.83 218 GLU A C 1
ATOM 1346 O O . GLU A 1 188 ? 25.253 35.342 20.993 1.00 10.13 218 GLU A O 1
ATOM 1352 N N . LEU A 1 189 ? 25.122 36.738 19.231 1.00 9.50 219 LEU A N 1
ATOM 1353 C CA . LEU A 1 189 ? 25.318 37.954 20.017 1.00 9.81 219 LEU A CA 1
ATOM 1354 C C . LEU A 1 189 ? 24.123 38.346 20.892 1.00 10.68 219 LEU A C 1
ATOM 1355 O O . LEU A 1 189 ? 24.297 38.843 22.008 1.00 10.98 219 LEU A O 1
ATOM 1360 N N . ARG A 1 190 ? 22.913 38.133 20.387 1.00 9.98 220 ARG A N 1
ATOM 1361 C CA . ARG A 1 190 ? 21.704 38.458 21.140 1.00 10.05 220 ARG A CA 1
ATOM 1362 C C . ARG A 1 190 ? 20.995 37.131 21.395 1.00 10.68 220 ARG A C 1
ATOM 1363 O O . ARG A 1 190 ? 21.430 36.360 22.244 1.00 12.06 220 ARG A O 1
ATOM 1371 N N . ASP A 1 191 ? 19.904 36.861 20.686 1.00 9.76 221 ASP A N 1
ATOM 1372 C CA . ASP A 1 191 ? 19.229 35.574 20.835 1.00 10.44 221 ASP A CA 1
ATOM 1373 C C . ASP A 1 191 ? 18.503 35.237 19.539 1.00 9.59 221 ASP A C 1
ATOM 1374 O O . ASP A 1 191 ? 18.514 36.030 18.603 1.00 8.85 221 ASP A O 1
ATOM 1379 N N . GLN A 1 192 ? 17.889 34.064 19.466 1.00 9.98 222 GLN A N 1
ATOM 1380 C CA . GLN A 1 192 ? 17.222 33.670 18.231 1.00 8.75 222 GLN A CA 1
ATOM 1381 C C . GLN A 1 192 ? 16.050 34.554 17.835 1.00 8.85 222 GLN A C 1
ATOM 1382 O O . GLN A 1 192 ? 15.823 34.803 16.649 1.00 8.36 222 GLN A O 1
ATOM 1388 N N . THR A 1 193 ? 15.297 35.027 18.819 1.00 7.24 223 THR A N 1
ATOM 1389 C CA . THR A 1 193 ? 14.153 35.875 18.518 1.00 8.51 223 THR A CA 1
ATOM 1390 C C . THR A 1 193 ? 14.601 37.170 17.850 1.00 8.96 223 THR A C 1
ATOM 1391 O O . THR A 1 193 ? 13.963 37.647 16.907 1.00 7.71 223 THR A O 1
ATOM 1395 N N . TYR A 1 194 ? 15.695 37.740 18.343 1.00 7.77 224 TYR A N 1
ATOM 1396 C CA . TYR A 1 194 ? 16.208 38.979 17.772 1.00 7.75 224 TYR A CA 1
ATOM 1397 C C . TYR A 1 194 ? 16.583 38.695 16.321 1.00 8.03 224 TYR A C 1
ATOM 1398 O O . TYR A 1 194 ? 16.255 39.468 15.420 1.00 7.98 224 TYR A O 1
ATOM 1407 N N . ALA A 1 195 ? 17.260 37.572 16.096 1.00 7.47 225 ALA A N 1
ATOM 1408 C CA . ALA A 1 195 ? 17.675 37.192 14.749 1.00 7.99 225 ALA A CA 1
ATOM 1409 C C . ALA A 1 195 ? 16.474 37.013 13.827 1.00 8.14 225 ALA A C 1
ATOM 1410 O O . ALA A 1 195 ? 16.514 37.395 12.659 1.00 7.54 225 ALA A O 1
ATOM 1412 N N . GLU A 1 196 ? 15.405 36.426 14.353 1.00 8.83 226 GLU A N 1
ATOM 1413 C CA . GLU A 1 196 ? 14.210 36.206 13.549 1.00 7.66 226 GLU A CA 1
ATOM 1414 C C . GLU A 1 196 ? 13.585 37.544 13.159 1.00 8.70 226 GLU A C 1
ATOM 1415 O O . GLU A 1 196 ? 13.057 37.688 12.056 1.00 7.92 226 GLU A O 1
ATOM 1421 N N . CYS A 1 197 ? 13.661 38.527 14.052 1.00 8.47 227 CYS A N 1
ATOM 1422 C CA . CYS A 1 197 ? 13.120 39.852 13.743 1.00 7.65 227 CYS A CA 1
ATOM 1423 C C . CYS A 1 197 ? 13.918 40.464 12.593 1.00 8.10 227 CYS A C 1
ATOM 1424 O O . CYS A 1 197 ? 13.353 41.056 11.675 1.00 9.01 227 CYS A O 1
ATOM 1427 N N . ALA A 1 198 ? 15.240 40.325 12.658 1.00 8.33 228 ALA A N 1
ATOM 1428 C CA . ALA A 1 198 ? 16.116 40.845 11.615 1.00 7.03 228 ALA A CA 1
ATOM 1429 C C . ALA A 1 198 ? 15.845 40.128 10.294 1.00 8.49 228 ALA A C 1
ATOM 1430 O O . ALA A 1 198 ? 15.869 40.742 9.228 1.00 8.22 228 ALA A O 1
ATOM 1432 N N . GLN A 1 199 ? 15.596 38.824 10.368 1.00 7.91 229 GLN A N 1
ATOM 1433 C CA . GLN A 1 199 ? 15.330 38.040 9.168 1.00 7.11 229 GLN A CA 1
ATOM 1434 C C . GLN A 1 199 ? 14.032 38.482 8.510 1.00 8.10 229 GLN A C 1
ATOM 1435 O O . GLN A 1 199 ? 13.954 38.589 7.287 1.00 9.25 229 GLN A O 1
ATOM 1441 N N . LEU A 1 200 ? 13.009 38.746 9.317 1.00 7.25 230 LEU A N 1
ATOM 1442 C CA . LEU A 1 200 ? 11.732 39.180 8.767 1.00 8.02 230 LEU A CA 1
ATOM 1443 C C . LEU A 1 200 ? 11.842 40.592 8.197 1.00 7.86 230 LEU A C 1
ATOM 1444 O O . LEU A 1 200 ? 11.276 40.884 7.147 1.00 8.01 230 LEU A O 1
ATOM 1457 N N . SER A 1 202 ? 14.450 41.997 6.926 1.00 8.32 232 SER A N 1
ATOM 1458 C CA . SER A 1 202 ? 15.231 41.964 5.693 1.00 7.62 232 SER A CA 1
ATOM 1459 C C . SER A 1 202 ? 14.588 41.009 4.688 1.00 9.39 232 SER A C 1
ATOM 1460 O O . SER A 1 202 ? 15.125 40.780 3.600 1.00 8.15 232 SER A O 1
ATOM 1463 N N . GLU A 1 203 ? 13.434 40.463 5.067 1.00 7.88 233 GLU A N 1
ATOM 1464 C CA . GLU A 1 203 ? 12.703 39.511 4.237 1.00 8.29 233 GLU A CA 1
ATOM 1465 C C . GLU A 1 203 ? 13.652 38.462 3.685 1.00 9.02 233 GLU A C 1
ATOM 1466 O O . GLU A 1 203 ? 13.631 38.170 2.489 1.00 9.17 233 GLU A O 1
ATOM 1472 N N . TYR A 1 204 ? 14.481 37.888 4.553 1.00 7.88 234 TYR A N 1
ATOM 1473 C CA . TYR A 1 204 ? 15.437 36.889 4.102 1.00 8.39 234 TYR A CA 1
ATOM 1474 C C . TYR A 1 204 ? 14.861 35.478 3.987 1.00 9.21 234 TYR A C 1
ATOM 1475 O O . TYR A 1 204 ? 15.062 34.614 4.844 1.00 8.99 234 TYR A O 1
ATOM 1484 N N . ASP A 1 205 ? 14.126 35.276 2.902 1.00 9.30 235 ASP A N 1
ATOM 1485 C CA . ASP A 1 205 ? 13.516 33.996 2.566 1.00 11.37 235 ASP A CA 1
ATOM 1486 C C . ASP A 1 205 ? 13.780 33.921 1.071 1.00 10.59 235 ASP A C 1
ATOM 1487 O O . ASP A 1 205 ? 12.883 34.109 0.250 1.00 10.81 235 ASP A O 1
ATOM 1492 N N . PRO A 1 206 ? 15.038 33.645 0.703 1.00 10.50 236 PRO A N 1
ATOM 1493 C CA . PRO A 1 206 ? 15.483 33.550 -0.688 1.00 10.73 236 PRO A CA 1
ATOM 1494 C C . PRO A 1 206 ? 14.741 32.563 -1.568 1.00 11.44 236 PRO A C 1
ATOM 1495 O O . PRO A 1 206 ? 14.279 31.522 -1.107 1.00 10.95 236 PRO A O 1
ATOM 1499 N N . ASP A 1 207 ? 14.640 32.917 -2.844 1.00 10.39 237 ASP A N 1
ATOM 1500 C CA . ASP A 1 207 ? 13.986 32.087 -3.845 1.00 11.33 237 ASP A CA 1
ATOM 1501 C C . ASP A 1 207 ? 14.784 32.267 -5.138 1.00 10.95 237 ASP A C 1
ATOM 1502 O O . ASP A 1 207 ? 14.305 32.868 -6.097 1.00 10.71 237 ASP A O 1
ATOM 1507 N N . PRO A 1 208 ? 16.026 31.754 -5.169 1.00 10.01 238 PRO A N 1
ATOM 1508 C CA . PRO A 1 208 ? 16.879 31.876 -6.358 1.00 10.31 238 PRO A CA 1
ATOM 1509 C C . PRO A 1 208 ? 16.183 31.380 -7.618 1.00 9.62 238 PRO A C 1
ATOM 1510 O O . PRO A 1 208 ? 15.603 30.294 -7.630 1.00 9.84 238 PRO A O 1
ATOM 1514 N N . PRO A 1 209 ? 16.230 32.175 -8.700 1.00 8.68 239 PRO A N 1
ATOM 1515 C CA . PRO A 1 209 ? 15.590 31.791 -9.962 1.00 9.09 239 PRO A CA 1
ATOM 1516 C C . PRO A 1 209 ? 16.260 30.625 -10.692 1.00 10.05 239 PRO A C 1
ATOM 1517 O O . PRO A 1 209 ? 15.677 30.044 -11.610 1.00 10.12 239 PRO A O 1
ATOM 1521 N N . PHE A 1 210 ? 17.478 30.286 -10.285 1.00 9.03 240 PHE A N 1
ATOM 1522 C CA . PHE A 1 210 ? 18.211 29.192 -10.906 1.00 8.46 240 PHE A CA 1
ATOM 1523 C C . PHE A 1 210 ? 18.811 28.323 -9.819 1.00 9.10 240 PHE A C 1
ATOM 1524 O O . PHE A 1 210 ? 18.757 28.675 -8.639 1.00 8.15 240 PHE A O 1
ATOM 1532 N N . ASN A 1 211 ? 19.387 27.193 -10.212 1.00 8.56 241 ASN A N 1
ATOM 1533 C CA . ASN A 1 211 ? 19.933 26.260 -9.241 1.00 10.71 241 ASN A CA 1
ATOM 1534 C C . ASN A 1 211 ? 21.413 25.941 -9.421 1.00 9.99 241 ASN A C 1
ATOM 1535 O O . ASN A 1 211 ? 21.809 24.781 -9.357 1.00 11.22 241 ASN A O 1
ATOM 1540 N N . ALA A 1 212 ? 22.234 26.968 -9.624 1.00 8.57 242 ALA A N 1
ATOM 1541 C CA . ALA A 1 212 ? 23.664 26.753 -9.821 1.00 8.05 242 ALA A CA 1
ATOM 1542 C C . ALA A 1 212 ? 24.512 27.431 -8.754 1.00 8.29 242 ALA A C 1
ATOM 1543 O O . ALA A 1 212 ? 25.642 27.828 -9.024 1.00 8.51 242 ALA A O 1
ATOM 1545 N N . GLY A 1 213 ? 23.973 27.548 -7.544 1.00 8.22 243 GLY A N 1
ATOM 1546 C CA . GLY A 1 213 ? 24.702 28.195 -6.465 1.00 7.52 243 GLY A CA 1
ATOM 1547 C C . GLY A 1 213 ? 25.734 27.349 -5.741 1.00 9.22 243 GLY A C 1
ATOM 1548 O O . GLY A 1 213 ? 26.469 27.865 -4.899 1.00 9.02 243 GLY A O 1
ATOM 1549 N N . SER A 1 214 ? 25.795 26.057 -6.051 1.00 9.59 244 SER A N 1
ATOM 1550 C CA . SER A 1 214 ? 26.764 25.170 -5.408 1.00 12.15 244 SER A CA 1
ATOM 1551 C C . SER A 1 214 ? 27.400 24.248 -6.442 1.00 13.09 244 SER A C 1
ATOM 1552 O O . SER A 1 214 ? 26.776 23.909 -7.445 1.00 11.49 244 SER A O 1
ATOM 1563 N N . LYS A 1 216 ? 27.719 21.257 -6.496 1.00 21.93 246 LYS A N 1
ATOM 1564 C CA . LYS A 1 216 ? 26.986 20.005 -6.675 1.00 23.33 246 LYS A CA 1
ATOM 1565 C C . LYS A 1 216 ? 25.673 20.080 -7.460 1.00 22.18 246 LYS A C 1
ATOM 1566 O O . LYS A 1 216 ? 25.146 19.048 -7.878 1.00 23.96 246 LYS A O 1
ATOM 1572 N N . THR A 1 217 ? 25.144 21.282 -7.671 1.00 19.49 247 THR A N 1
ATOM 1573 C CA . THR A 1 217 ? 23.894 21.411 -8.418 1.00 17.52 247 THR A CA 1
ATOM 1574 C C . THR A 1 217 ? 24.051 22.192 -9.717 1.00 14.94 247 THR A C 1
ATOM 1575 O O . THR A 1 217 ? 23.181 22.144 -10.583 1.00 15.08 247 THR A O 1
ATOM 1579 N N . ALA A 1 218 ? 25.156 22.916 -9.847 1.00 13.01 248 ALA A N 1
ATOM 1580 C CA . ALA A 1 218 ? 25.405 23.703 -11.046 1.00 10.34 248 ALA A CA 1
ATOM 1581 C C . ALA A 1 218 ? 25.657 22.777 -12.229 1.00 10.59 248 ALA A C 1
ATOM 1582 O O . ALA A 1 218 ? 26.181 21.674 -12.061 1.00 10.41 248 ALA A O 1
ATOM 1584 N N . PRO A 1 219 ? 25.269 23.206 -13.441 1.00 9.00 249 PRO A N 1
ATOM 1585 C CA . PRO A 1 219 ? 25.481 22.379 -14.634 1.00 9.51 249 PRO A CA 1
ATOM 1586 C C . PRO A 1 219 ? 26.969 22.080 -14.750 1.00 9.20 249 PRO A C 1
ATOM 1587 O O . PRO A 1 219 ? 27.795 22.935 -14.444 1.00 8.83 249 PRO A O 1
ATOM 1591 N N . ALA A 1 220 ? 27.316 20.875 -15.186 1.00 9.20 250 ALA A N 1
ATOM 1592 C CA . ALA A 1 220 ? 28.721 20.512 -15.319 1.00 8.52 250 ALA A CA 1
ATOM 1593 C C . ALA A 1 220 ? 29.519 21.540 -16.121 1.00 9.54 250 ALA A C 1
ATOM 1594 O O . ALA A 1 220 ? 30.642 21.882 -15.754 1.00 10.03 250 ALA A O 1
ATOM 1596 N N . HIS A 1 221 ? 28.947 22.042 -17.211 1.00 8.53 251 HIS A N 1
ATOM 1597 C CA . HIS A 1 221 ? 29.656 23.015 -18.033 1.00 8.61 251 HIS A CA 1
ATOM 1598 C C . HIS A 1 221 ? 29.877 24.348 -17.323 1.00 9.51 251 HIS A C 1
ATOM 1599 O O . HIS A 1 221 ? 30.841 25.059 -17.609 1.00 10.53 251 HIS A O 1
ATOM 1606 N N . VAL A 1 222 ? 28.991 24.688 -16.393 1.00 7.95 252 VAL A N 1
ATOM 1607 C CA . VAL A 1 222 ? 29.153 25.927 -15.641 1.00 7.65 252 VAL A CA 1
ATOM 1608 C C . VAL A 1 222 ? 30.278 25.729 -14.622 1.00 8.37 252 VAL A C 1
ATOM 1609 O O . VAL A 1 222 ? 31.134 26.603 -14.439 1.00 8.92 252 VAL A O 1
ATOM 1613 N N . ARG A 1 223 ? 30.280 24.575 -13.963 1.00 8.17 253 ARG A N 1
ATOM 1614 C CA . ARG A 1 223 ? 31.315 24.276 -12.982 1.00 9.13 253 ARG A CA 1
ATOM 1615 C C . ARG A 1 223 ? 32.685 24.305 -13.656 1.00 9.37 253 ARG A C 1
ATOM 1616 O O . ARG A 1 223 ? 33.605 24.973 -13.185 1.00 9.91 253 ARG A O 1
ATOM 1624 N N . THR A 1 224 ? 32.803 23.582 -14.767 1.00 10.28 254 THR A N 1
ATOM 1625 C CA . THR A 1 224 ? 34.048 23.504 -15.529 1.00 11.02 254 THR A CA 1
ATOM 1626 C C . THR A 1 224 ? 34.540 24.882 -15.963 1.00 11.52 254 THR A C 1
ATOM 1627 O O . THR A 1 224 ? 35.728 25.196 -15.844 1.00 12.90 254 THR A O 1
ATOM 1631 N N . ALA A 1 225 ? 33.621 25.697 -16.470 1.00 10.73 255 ALA A N 1
ATOM 1632 C CA . ALA A 1 225 ? 33.955 27.039 -16.931 1.00 10.40 255 ALA A CA 1
ATOM 1633 C C . ALA A 1 225 ? 34.455 27.911 -15.791 1.00 9.68 255 ALA A C 1
ATOM 1634 O O . ALA A 1 225 ? 35.478 28.582 -15.921 1.00 10.80 255 ALA A O 1
ATOM 1644 N N . ILE A 1 227 ? 35.651 26.929 -12.873 1.00 9.96 257 ILE A N 1
ATOM 1645 C CA . ILE A 1 227 ? 36.880 26.416 -12.280 1.00 12.34 257 ILE A CA 1
ATOM 1646 C C . ILE A 1 227 ? 38.065 26.971 -13.072 1.00 13.49 257 ILE A C 1
ATOM 1647 O O . ILE A 1 227 ? 39.096 27.337 -12.500 1.00 12.65 257 ILE A O 1
ATOM 1652 N N . GLU A 1 228 ? 37.902 27.057 -14.390 1.00 13.24 258 GLU A N 1
ATOM 1653 C CA . GLU A 1 228 ? 38.956 27.587 -15.252 1.00 14.07 258 GLU A CA 1
ATOM 1654 C C . GLU A 1 228 ? 39.131 29.096 -15.097 1.00 12.33 258 GLU A C 1
ATOM 1655 O O . GLU A 1 228 ? 40.250 29.605 -15.098 1.00 13.06 258 GLU A O 1
ATOM 1661 N N . LEU A 1 229 ? 38.019 29.808 -14.968 1.00 12.45 259 LEU A N 1
A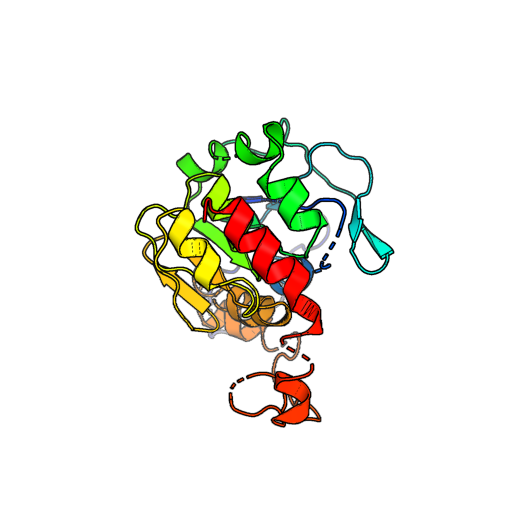TOM 1662 C CA . LEU A 1 229 ? 38.063 31.254 -14.827 1.00 12.47 259 LEU A CA 1
ATOM 1663 C C . LEU A 1 229 ? 38.803 31.701 -13.565 1.00 12.74 259 LEU A C 1
ATOM 1664 O O . LEU A 1 229 ? 39.511 32.712 -13.579 1.00 12.68 259 LEU A O 1
ATOM 1669 N N . VAL A 1 230 ? 38.648 30.949 -12.477 1.00 11.85 260 VAL A N 1
ATOM 1670 C CA . VAL A 1 230 ? 39.313 31.310 -11.225 1.00 11.71 260 VAL A CA 1
ATOM 1671 C C . VAL A 1 230 ? 40.666 30.624 -11.052 1.00 11.20 260 VAL A C 1
ATOM 1672 O O . VAL A 1 230 ? 41.328 30.802 -10.034 1.00 12.62 260 VAL A O 1
ATOM 1676 N N . ALA A 1 231 ? 41.077 29.843 -12.046 1.00 10.03 261 ALA A N 1
ATOM 1677 C CA . ALA A 1 231 ? 42.346 29.123 -11.977 1.00 10.75 261 ALA A CA 1
ATOM 1678 C C . ALA A 1 231 ? 43.518 29.998 -11.518 1.00 11.99 261 ALA A C 1
ATOM 1679 O O . ALA A 1 231 ? 44.313 29.586 -10.666 1.00 10.39 261 ALA A O 1
ATOM 1681 N N . GLU A 1 232 ? 43.627 31.201 -12.073 1.00 12.37 262 GLU A N 1
ATOM 1682 C CA . GLU A 1 232 ? 44.718 32.092 -11.695 1.00 13.51 262 GLU A CA 1
ATOM 1683 C C . GLU A 1 232 ? 44.671 32.442 -10.210 1.00 12.49 262 GLU A C 1
ATOM 1684 O O . GLU A 1 232 ? 45.706 32.467 -9.539 1.00 13.59 262 GLU A O 1
ATOM 1690 N N . PHE A 1 233 ? 43.474 32.714 -9.697 1.00 11.29 263 PHE A N 1
ATOM 1691 C CA . PHE A 1 233 ? 43.315 33.050 -8.286 1.00 9.48 263 PHE A CA 1
ATOM 1692 C C . PHE A 1 233 ? 43.612 31.828 -7.416 1.00 9.53 263 PHE A C 1
ATOM 1693 O O . PHE A 1 233 ? 44.306 31.932 -6.407 1.00 10.50 263 PHE A O 1
ATOM 1701 N N . THR A 1 234 ? 43.099 30.667 -7.807 1.00 9.11 264 THR A N 1
ATOM 1702 C CA . THR A 1 234 ? 43.346 29.456 -7.032 1.00 9.06 264 THR A CA 1
ATOM 1703 C C . THR A 1 234 ? 44.838 29.212 -6.856 1.00 10.19 264 THR A C 1
ATOM 1704 O O . THR A 1 234 ? 45.298 28.916 -5.753 1.00 10.19 264 THR A O 1
ATOM 1708 N N . LYS A 1 235 ? 45.593 29.327 -7.944 1.00 10.54 265 LYS A N 1
ATOM 1709 C CA . LYS A 1 235 ? 47.030 29.114 -7.869 1.00 11.78 265 LYS A CA 1
ATOM 1710 C C . LYS A 1 235 ? 47.724 30.171 -7.012 1.00 10.95 265 LYS A C 1
ATOM 1711 O O . LYS A 1 235 ? 48.604 29.843 -6.220 1.00 11.93 265 LYS A O 1
ATOM 1717 N N . LYS A 1 236 ? 47.323 31.431 -7.153 1.00 10.18 266 LYS A N 1
ATOM 1718 C CA . LYS A 1 236 ? 47.929 32.507 -6.365 1.00 9.82 266 LYS A CA 1
ATOM 1719 C C . LYS A 1 236 ? 47.599 32.363 -4.885 1.00 9.96 266 LYS A C 1
ATOM 1720 O O . LYS A 1 236 ? 48.403 32.733 -4.025 1.00 10.25 266 LYS A O 1
ATOM 1726 N N . ALA A 1 237 ? 46.412 31.836 -4.588 1.00 9.01 267 ALA A N 1
ATOM 1727 C CA . ALA A 1 237 ? 46.014 31.619 -3.202 1.00 8.91 267 ALA A CA 1
ATOM 1728 C C . ALA A 1 237 ? 46.912 30.534 -2.618 1.00 9.81 267 ALA A C 1
ATOM 1729 O O . ALA A 1 237 ? 47.439 30.680 -1.520 1.00 8.44 267 ALA A O 1
ATOM 1731 N N . ASP A 1 238 ? 47.087 29.440 -3.355 1.00 10.75 268 ASP A N 1
ATOM 1732 C CA . ASP A 1 238 ? 47.947 28.359 -2.883 1.00 11.50 268 ASP A CA 1
ATOM 1733 C C . ASP A 1 238 ? 49.364 28.879 -2.653 1.00 11.04 268 ASP A C 1
ATOM 1734 O O . ASP A 1 238 ? 50.010 28.514 -1.675 1.00 12.64 268 ASP A O 1
ATOM 1739 N N . ALA A 1 239 ? 49.847 29.731 -3.554 1.00 10.62 269 ALA A N 1
ATOM 1740 C CA . ALA A 1 239 ? 51.191 30.287 -3.423 1.00 11.79 269 ALA A CA 1
ATOM 1741 C C . ALA A 1 239 ? 51.287 31.146 -2.166 1.00 12.26 269 ALA A C 1
ATOM 1742 O O . ALA A 1 239 ? 52.274 31.087 -1.430 1.00 12.80 269 ALA A O 1
ATOM 1744 N N . LEU A 1 240 ? 50.255 31.949 -1.931 1.00 11.46 270 LEU A N 1
ATOM 1745 C CA . LEU A 1 240 ? 50.202 32.821 -0.764 1.00 13.15 270 LEU A CA 1
ATOM 1746 C C . LEU A 1 240 ? 50.282 31.992 0.516 1.00 13.33 270 LEU A C 1
ATOM 1747 O O . LEU A 1 240 ? 50.910 32.396 1.494 1.00 13.35 270 LEU A O 1
ATOM 1752 N N . ALA A 1 241 ? 49.636 30.831 0.502 1.00 13.59 271 ALA A N 1
ATOM 1753 C CA . ALA A 1 241 ? 49.610 29.954 1.666 1.00 14.91 271 ALA A CA 1
ATOM 1754 C C . ALA A 1 241 ? 50.885 29.131 1.808 1.00 16.13 271 ALA A C 1
ATOM 1755 O O . ALA A 1 241 ? 50.988 28.289 2.696 1.00 17.03 271 ALA A O 1
ATOM 1757 N N . GLY A 1 242 ? 51.845 29.366 0.921 1.00 17.79 272 GLY A N 1
ATOM 1758 C CA . GLY A 1 242 ? 53.110 28.656 0.999 1.00 21.48 272 GLY A CA 1
ATOM 1759 C C . GLY A 1 242 ? 53.259 27.347 0.246 1.00 23.21 272 GLY A C 1
ATOM 1760 O O . GLY A 1 242 ? 54.227 26.620 0.479 1.00 25.07 272 GLY A O 1
ATOM 1761 N N . PHE A 1 243 ? 52.330 27.024 -0.648 1.00 23.87 273 PHE A N 1
ATOM 1762 C CA . PHE A 1 243 ? 52.448 25.779 -1.402 1.00 26.48 273 PHE A CA 1
ATOM 1763 C C . PHE A 1 243 ? 53.297 25.968 -2.657 1.00 27.95 273 PHE A C 1
ATOM 1764 O O . PHE A 1 243 ? 53.565 27.131 -3.021 1.00 28.67 273 PHE A O 1
#

Secondary structure (DSSP, 8-state):
--SS---------S-----EE----------HHHH--TT---EE--EESSSS-EE-TTS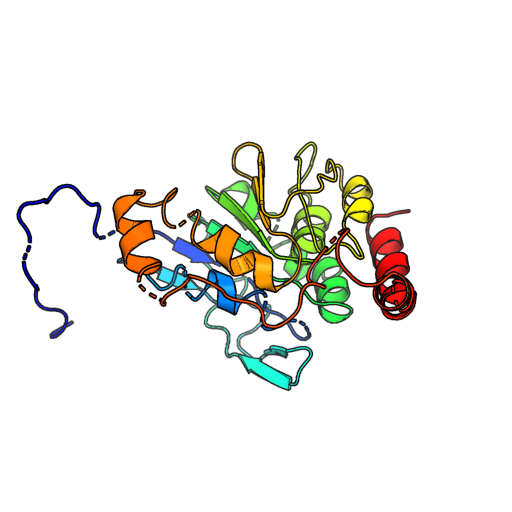-EE--SEETTTS-SS-SEEEE---SHHHHHHTT-HHHHH--TGGGT-SEEEEETTHHHHHHHTT--TT-EE---TTTGGGGGGGT-EE--SSEEEETTEEEE-STTHHHHHHH--TTTS-HHHHHHHH--------SSS-----S-HHHHH---TTHHHHHHHHHHTT-

Nearest PDB structures (foldseek):
  3ewn-assembly1_A  TM=1.003E+00  e=2.655E-44  Pseudomonas syringae pv. tomato
  7l9q-assembly1_B  TM=9.606E-01  e=1.007E-24  Pseudomonas protegens Pf-5
  7la0-assembly1_B  TM=9.605E-01  e=2.103E-24  Pseudomonas protegens Pf-5
  3nor-assembly1_A-2  TM=9.531E-01  e=2.236E-24  Pseudomonas fluorescens
  3nov-assembly1_A-2  TM=9.516E-01  e=2.378E-24  Pseudomonas fluorescens

Sequence (228 aa):
SLHPHAPDGPDNKVPWGDEQIALVYPGTVDLVGPHCFGSLGAKIYIVAKSLDPVTSDAGLAIVPTATFGTCPRDLTVLFAPGGTDGTLAAASDAETLAFADRGARAKYITSVCSGSLILGAAGLLKGYKATSHWSCRDALAGFGAIPTEARVVRDRNRITGAGVTAGLDFGLSVAELRDQTYAECAQLSEYDPDPPFNAGSKTAPAHVRTAIELVAEFTKKADALAGF

B-factor: mean 14.9, std 9.61, range [1.72, 57.24]

Solvent-accessible surface area: 12048 Å² total